Protein AF-A0A937QPN0-F1 (afdb_monomer_lite)

Structure (mmCIF, N/CA/C/O backbone):
data_AF-A0A937QPN0-F1
#
_entry.id   AF-A0A937QPN0-F1
#
loop_
_atom_site.group_PDB
_atom_site.id
_atom_site.type_symbol
_atom_site.label_atom_id
_atom_site.label_alt_id
_atom_site.label_comp_id
_atom_site.label_asym_id
_atom_site.label_entity_id
_atom_site.label_seq_id
_atom_site.pdbx_PDB_ins_code
_atom_site.Cartn_x
_atom_site.Cartn_y
_atom_site.Cartn_z
_atom_site.occupancy
_atom_site.B_iso_or_equiv
_atom_site.auth_seq_id
_atom_site.auth_comp_id
_atom_site.auth_asym_id
_atom_site.auth_atom_id
_atom_site.pdbx_PDB_model_num
ATOM 1 N N . MET A 1 1 ? -20.492 12.758 27.538 1.00 53.91 1 MET A N 1
ATOM 2 C CA . MET A 1 1 ? -19.177 13.341 27.204 1.00 53.91 1 MET A CA 1
ATOM 3 C C . MET A 1 1 ? -18.211 12.189 27.043 1.00 53.91 1 MET A C 1
ATOM 5 O O . MET A 1 1 ? -18.259 11.303 27.891 1.00 53.91 1 MET A O 1
ATOM 9 N N . ALA A 1 2 ? -17.450 12.158 25.949 1.00 66.06 2 ALA A N 1
ATOM 10 C CA . ALA A 1 2 ? -16.441 11.127 25.733 1.00 66.06 2 ALA A CA 1
ATOM 11 C C . ALA A 1 2 ? -15.339 11.249 26.794 1.00 66.06 2 ALA A C 1
ATOM 13 O O . ALA A 1 2 ? -15.087 12.341 27.311 1.00 66.06 2 ALA A O 1
ATOM 14 N N . SER A 1 3 ? -14.721 10.136 27.180 1.00 83.00 3 SER A N 1
ATOM 15 C CA . SER A 1 3 ? -13.587 10.197 28.105 1.00 83.00 3 SER A CA 1
ATOM 16 C C . SER A 1 3 ? -12.347 10.764 27.398 1.00 83.00 3 SER A C 1
ATOM 18 O O . SER A 1 3 ? -12.178 10.601 26.193 1.00 83.00 3 SER A O 1
ATOM 20 N N . LYS A 1 4 ? -11.408 11.362 28.142 1.00 86.44 4 LYS A N 1
ATOM 21 C CA . LYS A 1 4 ? -10.127 11.846 27.582 1.00 86.44 4 LYS A CA 1
ATOM 22 C C . LYS A 1 4 ? -9.341 10.748 26.838 1.00 86.44 4 LYS A C 1
ATOM 24 O O . LYS A 1 4 ? -8.552 11.045 25.948 1.00 86.44 4 LYS A O 1
ATOM 29 N N . ALA A 1 5 ? -9.533 9.482 27.220 1.00 84.19 5 ALA A N 1
ATOM 30 C CA . ALA A 1 5 ? -8.920 8.338 26.550 1.00 84.19 5 ALA A CA 1
ATOM 31 C C . ALA A 1 5 ? -9.594 8.016 25.205 1.00 84.19 5 ALA A C 1
ATOM 33 O O . ALA A 1 5 ? -8.902 7.626 24.269 1.00 84.19 5 ALA A O 1
ATOM 34 N N . GLU A 1 6 ? -10.913 8.206 25.110 1.00 84.69 6 GLU A N 1
ATOM 35 C CA . GLU A 1 6 ? -11.690 8.052 23.873 1.00 84.69 6 GLU A CA 1
ATOM 36 C C . GLU A 1 6 ? -11.290 9.124 22.849 1.00 84.69 6 GLU A C 1
ATOM 38 O O . GLU A 1 6 ? -10.925 8.794 21.727 1.00 84.69 6 GLU A O 1
ATOM 43 N N . GLU A 1 7 ? -11.220 10.392 23.266 1.00 86.19 7 GLU A N 1
ATOM 44 C CA . GLU A 1 7 ? -10.795 11.497 22.390 1.00 86.19 7 GLU A CA 1
ATOM 45 C C . GLU A 1 7 ? -9.362 11.315 21.867 1.00 86.19 7 GLU A C 1
ATOM 47 O O . GLU A 1 7 ? -9.065 11.604 20.707 1.00 86.19 7 GLU A O 1
ATOM 52 N N . LEU A 1 8 ? -8.456 10.823 22.722 1.00 88.94 8 LEU A N 1
ATOM 53 C CA . LEU A 1 8 ? -7.073 10.572 22.332 1.00 88.94 8 LEU A CA 1
ATOM 54 C C . LEU A 1 8 ? -6.977 9.453 21.293 1.00 88.94 8 LEU A C 1
ATOM 56 O O . LEU A 1 8 ? -6.233 9.601 20.326 1.00 88.94 8 LEU A O 1
ATOM 60 N N . ILE A 1 9 ? -7.691 8.338 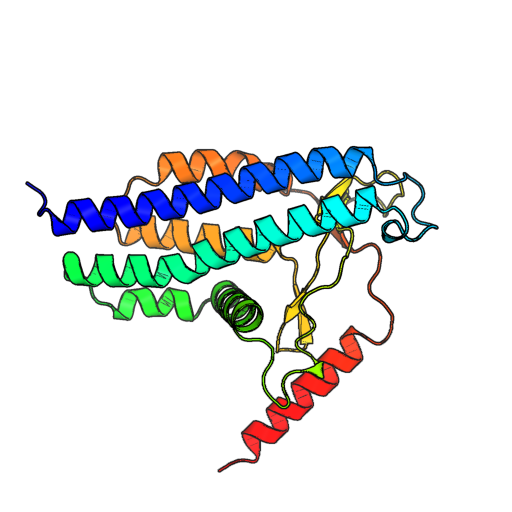21.486 1.00 88.94 9 ILE A N 1
ATOM 61 C CA . ILE A 1 9 ? -7.580 7.208 20.562 1.00 88.94 9 ILE A CA 1
ATOM 62 C C . ILE A 1 9 ? -8.250 7.490 19.216 1.00 88.94 9 ILE A C 1
ATOM 64 O O . ILE A 1 9 ? -7.716 7.068 18.190 1.00 88.94 9 ILE A O 1
ATOM 68 N N . ASP A 1 10 ? -9.346 8.253 19.213 1.00 83.88 10 ASP A N 1
ATOM 69 C CA . ASP A 1 10 ? -9.971 8.761 17.989 1.00 83.88 10 ASP A CA 1
ATOM 70 C C . ASP A 1 10 ? -8.977 9.622 17.211 1.00 83.88 10 ASP A C 1
ATOM 72 O O . ASP A 1 10 ? -8.701 9.363 16.041 1.00 83.88 10 ASP A O 1
ATOM 76 N N . LYS A 1 11 ? -8.329 10.574 17.890 1.00 87.75 11 LYS A N 1
ATOM 77 C CA . LYS A 1 11 ? -7.302 11.406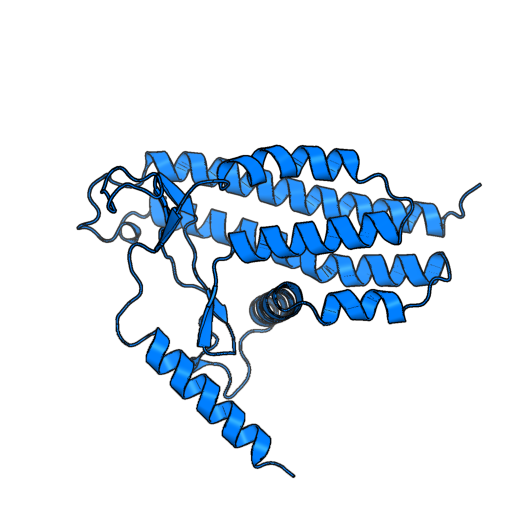 17.264 1.00 87.75 11 LYS A CA 1
ATOM 78 C C . LYS A 1 11 ? -6.132 10.584 16.719 1.00 87.75 11 LYS A C 1
ATOM 80 O O . LYS A 1 11 ? -5.698 10.819 15.598 1.00 87.75 11 LYS A O 1
ATOM 85 N N . GLU A 1 12 ? -5.623 9.607 17.472 1.00 90.50 12 GLU A N 1
ATOM 86 C CA . GLU A 1 12 ? -4.525 8.757 16.993 1.00 90.50 12 GLU A CA 1
ATOM 87 C C . GLU A 1 12 ? -4.907 7.960 15.728 1.00 90.50 12 GLU A C 1
ATOM 89 O O . GLU A 1 12 ? -4.034 7.673 14.902 1.00 90.50 12 GLU A O 1
ATOM 94 N N . LEU A 1 13 ? -6.180 7.567 15.595 1.00 87.69 13 LEU A N 1
ATOM 95 C CA . LEU A 1 13 ? -6.695 6.848 14.432 1.00 87.69 13 LEU A CA 1
ATOM 96 C C . LEU A 1 13 ? -6.840 7.784 13.224 1.00 87.69 13 LEU A C 1
ATOM 98 O O . LEU A 1 13 ? -6.342 7.446 12.149 1.00 87.69 13 LEU A O 1
ATOM 102 N N . ALA A 1 14 ? -7.415 8.974 13.425 1.00 86.19 14 ALA A N 1
ATOM 103 C CA . ALA A 1 14 ? -7.495 10.032 12.416 1.00 86.19 14 ALA A CA 1
ATOM 104 C C . ALA A 1 14 ? -6.107 10.430 11.893 1.00 86.19 14 ALA A C 1
ATOM 106 O O . ALA A 1 14 ? -5.847 10.326 10.697 1.00 86.19 14 ALA A O 1
ATOM 107 N N . ASP A 1 15 ? -5.178 10.764 12.797 1.00 89.75 15 ASP A N 1
ATOM 108 C CA . ASP A 1 15 ? -3.816 11.191 12.457 1.00 89.75 15 ASP A CA 1
ATOM 109 C C . ASP A 1 15 ? -3.090 10.134 11.606 1.00 89.75 15 ASP A C 1
ATOM 111 O O . ASP A 1 15 ? -2.242 10.454 10.772 1.00 89.75 15 ASP A O 1
ATOM 115 N N . ARG A 1 16 ? -3.383 8.845 11.823 1.00 90.88 16 ARG A N 1
ATOM 116 C CA . ARG A 1 16 ? -2.791 7.752 11.044 1.00 90.88 16 ARG A CA 1
ATOM 117 C C . ARG A 1 16 ? -3.393 7.646 9.643 1.00 90.88 16 ARG A C 1
ATOM 119 O O . ARG A 1 16 ? -2.641 7.443 8.693 1.00 90.88 16 ARG A O 1
ATOM 126 N N . LEU A 1 17 ? -4.708 7.804 9.503 1.00 88.62 17 LEU A N 1
ATOM 127 C CA . LEU A 1 17 ? -5.370 7.852 8.195 1.00 88.62 17 LEU A CA 1
ATOM 128 C C . LEU A 1 17 ? -4.910 9.071 7.381 1.00 88.62 17 LEU A C 1
ATOM 130 O O . LEU A 1 17 ? -4.618 8.936 6.193 1.00 88.62 17 LEU A O 1
ATOM 134 N N . ASP A 1 18 ? -4.732 10.219 8.034 1.00 88.12 18 ASP A N 1
ATOM 135 C CA . ASP A 1 18 ? -4.190 11.426 7.406 1.00 88.12 18 ASP A CA 1
ATOM 136 C C . ASP A 1 18 ? -2.745 11.219 6.928 1.00 88.12 18 ASP A C 1
ATOM 138 O O . ASP A 1 18 ? -2.382 11.656 5.835 1.00 88.12 18 ASP A O 1
ATOM 142 N N . ARG A 1 19 ? -1.914 10.486 7.687 1.00 91.69 19 ARG A N 1
ATOM 143 C CA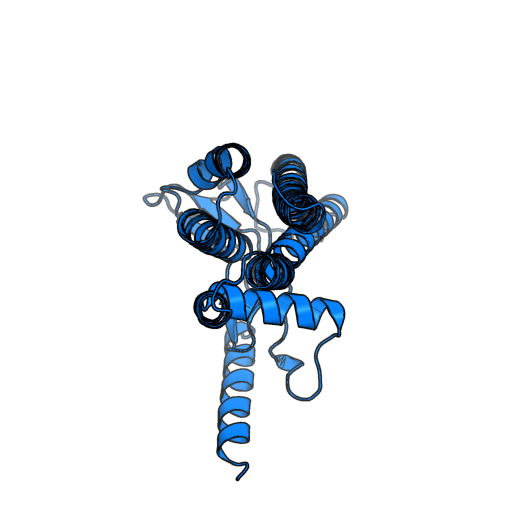 . ARG A 1 19 ? -0.566 10.097 7.232 1.00 91.69 19 ARG A CA 1
ATOM 144 C C . ARG A 1 19 ? -0.598 9.189 6.001 1.00 91.69 19 ARG A C 1
ATOM 146 O O . ARG A 1 19 ? 0.222 9.376 5.103 1.00 91.69 19 ARG A O 1
ATOM 153 N N . VAL A 1 20 ? -1.539 8.242 5.923 1.00 90.00 20 VAL A N 1
ATOM 154 C CA . VAL A 1 20 ? -1.729 7.422 4.710 1.00 90.00 20 VAL A CA 1
ATOM 155 C C . VAL A 1 20 ? -2.049 8.323 3.518 1.00 90.00 20 VAL A C 1
ATOM 157 O O . VAL A 1 20 ? -1.397 8.211 2.481 1.00 90.00 20 VAL A O 1
ATOM 160 N N . ALA A 1 21 ? -3.003 9.243 3.673 1.00 86.88 21 ALA A N 1
ATOM 161 C CA . ALA A 1 21 ? -3.383 10.173 2.615 1.00 86.88 21 ALA A CA 1
ATOM 162 C C . ALA A 1 21 ? -2.225 11.097 2.199 1.00 86.88 21 ALA A C 1
ATOM 164 O O . ALA A 1 21 ? -2.024 11.334 1.008 1.00 86.88 21 ALA A O 1
ATOM 165 N N . PHE A 1 22 ? -1.419 11.565 3.156 1.00 89.25 22 PHE A N 1
ATOM 166 C CA . PHE A 1 22 ? -0.224 12.363 2.890 1.00 89.25 22 PHE A CA 1
ATOM 167 C C . PHE A 1 22 ? 0.782 11.613 2.008 1.00 89.25 22 PHE A C 1
ATOM 169 O O . PHE A 1 22 ? 1.148 12.112 0.943 1.00 89.25 22 PHE A O 1
ATOM 176 N N . HIS A 1 23 ? 1.194 10.405 2.409 1.00 90.88 23 HIS A N 1
ATOM 177 C CA . HIS A 1 23 ? 2.136 9.598 1.624 1.00 90.88 23 HIS A CA 1
ATOM 178 C C . HIS A 1 23 ? 1.590 9.298 0.227 1.00 90.88 23 HIS A C 1
ATOM 180 O O . HIS A 1 23 ? 2.312 9.342 -0.771 1.00 90.88 23 HIS A O 1
ATOM 186 N N . PHE A 1 24 ? 0.285 9.055 0.144 1.00 86.50 24 PHE A N 1
ATOM 187 C CA . PHE A 1 24 ? -0.394 8.835 -1.117 1.00 86.50 24 PHE A CA 1
ATOM 188 C C . PHE A 1 24 ? -0.270 10.049 -2.055 1.00 86.50 24 PHE A C 1
ATOM 190 O O . PHE A 1 24 ? 0.113 9.908 -3.218 1.00 86.50 24 PHE A O 1
ATOM 197 N N . GLN A 1 25 ? -0.553 11.254 -1.552 1.00 86.50 25 GLN A N 1
ATOM 198 C CA . GLN A 1 25 ? -0.443 12.499 -2.317 1.00 86.50 25 GLN A CA 1
ATOM 199 C C . GLN A 1 25 ? 0.998 12.779 -2.763 1.00 86.50 25 GLN A C 1
ATOM 201 O O . GLN A 1 25 ? 1.216 13.180 -3.909 1.00 86.50 25 GLN A O 1
ATOM 206 N N . GLN A 1 26 ? 1.982 12.534 -1.890 1.00 89.94 26 GLN A N 1
ATOM 207 C CA . GLN A 1 26 ? 3.399 12.680 -2.234 1.00 89.94 26 GLN A CA 1
ATOM 208 C C . GLN A 1 26 ? 3.796 11.718 -3.355 1.00 89.94 26 GLN A C 1
ATOM 210 O O . GLN A 1 26 ? 4.331 12.157 -4.375 1.00 89.94 26 GLN A O 1
ATOM 215 N N . ARG A 1 27 ? 3.458 10.429 -3.219 1.00 87.69 27 ARG A N 1
ATOM 216 C CA . ARG A 1 27 ? 3.696 9.411 -4.251 1.00 87.69 27 ARG A CA 1
ATOM 217 C C . ARG A 1 27 ? 3.137 9.843 -5.604 1.00 87.69 27 AR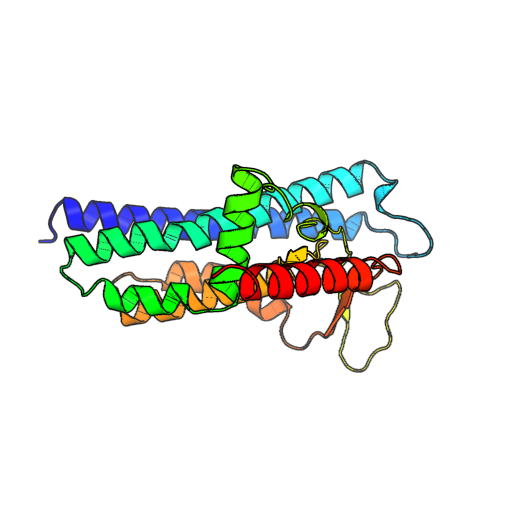G A C 1
ATOM 219 O O . ARG A 1 27 ? 3.848 9.783 -6.604 1.00 87.69 27 ARG A O 1
ATOM 226 N N . ASP A 1 28 ? 1.879 10.275 -5.646 1.00 83.75 28 ASP A N 1
ATOM 227 C CA . ASP A 1 28 ? 1.209 10.646 -6.896 1.00 83.75 28 ASP A CA 1
ATOM 228 C C . ASP A 1 28 ? 1.827 11.903 -7.539 1.00 83.75 28 ASP A C 1
ATOM 230 O O . ASP A 1 28 ? 1.930 11.976 -8.767 1.00 83.75 28 ASP A O 1
ATOM 234 N N . SER A 1 29 ? 2.299 12.856 -6.727 1.00 87.50 29 SER A N 1
ATOM 235 C CA . SER A 1 29 ? 3.064 14.019 -7.196 1.00 87.50 29 SER A CA 1
ATOM 236 C C . SER A 1 29 ? 4.392 13.601 -7.842 1.00 87.50 29 SER A C 1
ATOM 238 O O . SER A 1 29 ? 4.702 14.010 -8.964 1.00 87.50 29 SER A O 1
ATOM 240 N N . ILE A 1 30 ? 5.144 12.712 -7.183 1.00 89.62 30 ILE A N 1
ATOM 241 C CA . ILE A 1 30 ? 6.424 12.197 -7.693 1.00 89.62 30 ILE A CA 1
ATOM 242 C C . ILE A 1 30 ? 6.204 11.366 -8.965 1.00 89.62 30 ILE A C 1
ATOM 244 O O . ILE A 1 30 ? 6.971 11.492 -9.921 1.00 89.62 30 ILE A O 1
ATOM 248 N N . ARG A 1 31 ? 5.133 10.562 -9.028 1.00 84.81 31 ARG A N 1
ATOM 249 C CA . ARG A 1 31 ? 4.764 9.805 -10.235 1.00 84.81 31 ARG A CA 1
ATOM 250 C C . ARG A 1 31 ? 4.534 10.734 -11.424 1.00 84.81 31 ARG A C 1
ATOM 252 O O . ARG A 1 31 ? 5.065 10.478 -12.499 1.00 84.81 31 ARG A O 1
ATOM 259 N N . ALA A 1 32 ? 3.800 11.830 -11.234 1.00 82.88 32 ALA A N 1
ATOM 260 C CA . ALA A 1 32 ? 3.558 12.800 -12.300 1.00 82.88 32 ALA A CA 1
ATOM 261 C C . ALA A 1 32 ? 4.851 13.483 -12.793 1.00 82.88 32 ALA A C 1
ATOM 263 O O . ALA A 1 32 ? 4.926 13.909 -13.947 1.00 82.88 32 ALA A O 1
ATOM 264 N N . GLU A 1 33 ? 5.877 13.608 -11.945 1.00 86.44 33 GLU A N 1
ATOM 265 C CA . GLU A 1 33 ? 7.208 14.049 -12.375 1.00 86.44 33 GLU A CA 1
ATOM 266 C C . GLU A 1 33 ? 7.947 12.955 -13.155 1.00 86.44 33 GLU A C 1
ATOM 268 O O . GLU A 1 33 ? 8.543 13.227 -14.201 1.00 86.44 33 GLU A O 1
ATOM 273 N N . LEU A 1 34 ? 7.883 11.717 -12.672 1.00 83.56 34 LEU A N 1
ATOM 274 C CA . LEU A 1 34 ? 8.514 10.574 -13.311 1.00 83.56 34 LEU A CA 1
ATOM 275 C C . LEU A 1 34 ? 7.954 10.313 -14.716 1.00 83.56 34 LEU A C 1
ATOM 277 O O . LEU A 1 34 ? 8.733 10.089 -15.640 1.00 83.56 34 LEU A O 1
ATOM 281 N N . GLU A 1 35 ? 6.636 10.414 -14.902 1.00 79.25 35 GLU A N 1
ATOM 282 C CA . GLU A 1 35 ? 5.974 10.284 -16.209 1.00 79.25 35 GLU A CA 1
ATOM 283 C C . GLU A 1 35 ? 6.563 11.237 -17.265 1.00 79.25 35 GLU A C 1
ATOM 285 O O . GLU A 1 35 ? 6.613 10.896 -18.443 1.00 79.25 35 GLU A O 1
ATOM 290 N N . LYS A 1 36 ? 7.062 12.413 -16.858 1.00 81.12 36 LYS A N 1
ATOM 291 C CA . LYS A 1 36 ? 7.700 13.387 -17.765 1.00 81.12 36 LYS A CA 1
ATOM 292 C C . LYS A 1 36 ? 9.133 13.013 -18.143 1.00 81.12 36 LYS A C 1
ATOM 294 O O . LYS A 1 36 ? 9.668 13.568 -19.097 1.00 81.12 36 LYS A O 1
ATOM 299 N N . CYS A 1 37 ? 9.771 12.154 -17.353 1.00 77.56 37 CYS A N 1
ATOM 300 C CA . CYS A 1 37 ? 11.180 11.799 -17.497 1.00 77.56 37 CYS A CA 1
ATOM 301 C C . CYS A 1 37 ? 11.374 10.435 -18.166 1.00 77.56 37 CYS A C 1
ATOM 303 O O . CYS A 1 37 ? 12.449 10.181 -18.702 1.00 77.56 37 CYS A O 1
ATOM 305 N N . ILE A 1 38 ? 10.370 9.553 -18.129 1.00 70.56 38 ILE A N 1
ATOM 306 C CA . ILE A 1 38 ? 10.492 8.216 -18.713 1.00 70.56 38 ILE A CA 1
ATOM 307 C C . ILE A 1 38 ? 10.524 8.321 -20.245 1.00 70.56 38 ILE A C 1
ATOM 309 O O . ILE A 1 38 ? 9.601 8.882 -20.842 1.00 70.56 38 ILE A O 1
ATOM 313 N N . PRO A 1 39 ? 11.572 7.791 -20.900 1.00 63.34 39 PRO A N 1
ATOM 314 C CA . PRO A 1 39 ? 11.675 7.826 -22.348 1.00 63.34 39 PRO A CA 1
ATOM 315 C C . PRO A 1 39 ? 10.551 7.012 -22.992 1.00 63.34 39 PRO A C 1
ATOM 317 O O . PRO A 1 39 ? 10.217 5.916 -22.551 1.00 63.34 39 PRO A O 1
ATOM 320 N N . SER A 1 40 ? 10.013 7.532 -24.095 1.00 56.94 40 SER A N 1
ATOM 321 C CA . SER A 1 40 ? 8.998 6.858 -24.917 1.00 56.94 40 SER A CA 1
ATOM 322 C C . SER A 1 40 ? 9.550 5.674 -25.717 1.00 56.94 40 SER A C 1
ATOM 324 O O . SER A 1 40 ? 8.848 5.155 -26.572 1.00 56.94 40 SER A O 1
ATOM 326 N N . ASP A 1 41 ? 10.813 5.295 -25.512 1.00 55.97 41 ASP A N 1
ATOM 327 C CA . ASP A 1 41 ? 11.466 4.147 -26.136 1.00 55.97 41 ASP A CA 1
ATOM 328 C C . ASP A 1 41 ? 11.957 3.184 -25.032 1.00 55.97 41 ASP A C 1
ATOM 330 O O . ASP A 1 41 ? 12.897 3.514 -24.302 1.00 55.97 41 ASP A O 1
ATOM 334 N N . PRO A 1 42 ? 11.329 2.002 -24.880 1.00 52.50 42 PRO A N 1
ATOM 335 C CA . PRO A 1 42 ? 11.630 1.030 -23.829 1.00 52.50 42 PRO A CA 1
ATOM 336 C C . PRO A 1 42 ? 12.888 0.188 -24.107 1.00 52.50 42 PRO A C 1
ATOM 338 O O . PRO A 1 42 ? 13.189 -0.725 -23.338 1.00 52.50 42 PRO A O 1
ATOM 341 N N . SER A 1 43 ? 13.619 0.439 -25.202 1.00 55.12 43 SER A N 1
ATOM 342 C CA . SER A 1 43 ? 14.816 -0.336 -25.561 1.00 55.12 43 SER A CA 1
ATOM 343 C C . SER A 1 43 ? 16.019 -0.086 -24.636 1.00 55.12 43 SER A C 1
ATOM 345 O O . SER A 1 43 ? 16.907 -0.938 -24.528 1.00 55.12 43 SER A O 1
ATOM 347 N N . GLY A 1 44 ? 16.043 1.049 -23.929 1.00 59.84 44 GLY A N 1
ATOM 348 C CA . GLY A 1 44 ? 17.037 1.377 -22.906 1.00 59.84 44 GLY A CA 1
ATOM 349 C C . GLY A 1 44 ? 16.575 1.023 -21.491 1.00 59.84 44 GLY A C 1
ATOM 350 O O . GLY A 1 44 ? 15.394 1.096 -21.179 1.00 59.84 44 GLY A O 1
ATOM 351 N N . ASP A 1 45 ? 17.517 0.676 -20.608 1.00 69.75 45 ASP A N 1
ATOM 352 C CA . ASP A 1 45 ? 17.246 0.576 -19.168 1.00 69.75 45 ASP A CA 1
ATOM 353 C C . ASP A 1 45 ? 17.047 1.990 -18.578 1.00 69.75 45 ASP A C 1
ATOM 355 O O . ASP A 1 45 ? 18.036 2.732 -18.479 1.00 69.75 45 ASP A O 1
ATOM 359 N N . PRO A 1 46 ? 15.818 2.380 -18.171 1.00 68.62 46 PRO A N 1
ATOM 360 C CA . PRO A 1 46 ? 15.534 3.729 -17.678 1.00 68.62 46 PRO A CA 1
ATOM 361 C C . PRO A 1 46 ? 16.293 4.046 -16.386 1.00 68.62 46 PRO A C 1
ATOM 363 O O . PRO A 1 46 ? 16.541 5.206 -16.075 1.00 68.62 46 PRO A O 1
ATOM 366 N N . LEU A 1 47 ? 16.714 3.024 -15.633 1.00 73.94 47 LEU A N 1
ATOM 367 C CA . LEU A 1 47 ? 17.417 3.197 -14.362 1.00 73.94 47 LEU A CA 1
ATOM 368 C C . LEU A 1 47 ? 18.878 3.609 -14.525 1.00 73.94 47 LEU A C 1
ATOM 370 O O . LEU A 1 47 ? 19.538 3.920 -13.526 1.00 73.94 47 LEU A O 1
ATOM 374 N N . LYS A 1 48 ? 19.395 3.649 -15.758 1.00 76.69 48 LYS A N 1
ATOM 375 C CA . LYS A 1 48 ? 20.680 4.293 -16.055 1.00 76.69 48 LYS A CA 1
ATOM 376 C C . LYS A 1 48 ? 20.625 5.805 -15.847 1.00 76.69 48 LYS A C 1
ATOM 378 O O . LYS A 1 48 ? 21.652 6.388 -15.513 1.00 76.69 48 LYS A O 1
ATOM 383 N N . ASP A 1 49 ? 19.452 6.416 -15.995 1.00 81.19 49 ASP A N 1
ATOM 384 C CA . ASP A 1 49 ? 19.251 7.829 -15.697 1.00 81.19 49 ASP A CA 1
ATOM 385 C C . ASP A 1 49 ? 19.165 8.045 -14.174 1.00 81.19 49 ASP A C 1
ATOM 387 O O . ASP A 1 49 ? 18.360 7.425 -13.467 1.00 81.19 49 ASP A O 1
ATOM 391 N N . SER A 1 50 ? 20.025 8.920 -13.646 1.00 85.44 50 SER A N 1
ATOM 392 C CA . SER A 1 50 ? 20.104 9.194 -12.208 1.00 85.44 50 SER A CA 1
ATOM 393 C C . SER A 1 50 ? 18.843 9.860 -11.662 1.00 85.44 50 SER A C 1
ATOM 395 O O . SER A 1 50 ? 18.455 9.572 -10.531 1.00 85.44 50 SER A O 1
ATOM 397 N N . LYS A 1 51 ? 18.182 10.712 -12.457 1.00 86.50 51 LYS A N 1
ATOM 398 C CA . LYS A 1 51 ? 16.943 11.390 -12.070 1.00 86.50 51 LYS A CA 1
ATOM 399 C C . LYS A 1 51 ? 15.794 10.390 -11.984 1.00 86.50 51 LYS A C 1
ATOM 401 O O . LYS A 1 51 ? 15.061 10.391 -10.999 1.00 86.50 51 LYS A O 1
ATOM 406 N N . ILE A 1 52 ? 15.668 9.497 -12.968 1.00 83.50 52 ILE A N 1
ATOM 407 C CA . ILE A 1 52 ? 14.661 8.422 -12.938 1.00 83.50 52 ILE A CA 1
ATOM 408 C C . ILE A 1 52 ? 14.862 7.548 -11.695 1.00 83.50 52 ILE A C 1
ATOM 410 O O . ILE A 1 52 ? 13.910 7.289 -10.961 1.00 83.50 52 ILE A O 1
ATOM 414 N N . ARG A 1 53 ? 16.104 7.145 -11.404 1.00 83.56 53 ARG A N 1
ATOM 415 C CA . ARG A 1 53 ? 16.426 6.332 -10.222 1.00 83.56 53 ARG A CA 1
ATOM 416 C C . ARG A 1 53 ? 16.072 7.023 -8.902 1.00 83.56 53 ARG A C 1
ATOM 418 O O . ARG A 1 53 ? 15.565 6.375 -7.985 1.00 83.56 53 ARG A O 1
ATOM 425 N N . GLU A 1 54 ? 16.332 8.323 -8.797 1.00 88.38 54 GLU A N 1
ATOM 426 C CA . GLU A 1 54 ? 15.971 9.116 -7.621 1.00 88.38 54 GLU A CA 1
ATOM 427 C C . GLU A 1 54 ? 14.449 9.177 -7.430 1.00 88.38 54 GLU A C 1
ATOM 429 O O . GLU A 1 54 ? 13.957 8.915 -6.332 1.00 88.38 54 GLU A O 1
ATOM 434 N N . LEU A 1 55 ? 13.694 9.455 -8.497 1.00 87.81 55 LEU A N 1
ATOM 435 C CA . LEU A 1 55 ? 12.229 9.511 -8.454 1.00 87.81 55 LEU A CA 1
ATOM 436 C C . LEU A 1 55 ? 11.612 8.155 -8.094 1.00 87.81 55 LEU A C 1
ATOM 438 O O . LEU A 1 55 ? 10.720 8.096 -7.252 1.00 87.81 55 LEU A O 1
ATOM 442 N N . VAL A 1 56 ? 12.136 7.060 -8.653 1.00 84.75 56 VAL A N 1
ATOM 443 C CA . VAL A 1 56 ? 11.740 5.690 -8.284 1.00 84.75 56 VAL A CA 1
ATOM 444 C C . VAL A 1 56 ? 11.988 5.433 -6.796 1.00 84.75 56 VAL A C 1
ATOM 446 O O . VAL A 1 56 ? 11.122 4.907 -6.104 1.00 84.75 56 VAL A O 1
ATOM 449 N N . THR A 1 57 ? 13.146 5.846 -6.276 1.00 86.19 57 THR A N 1
ATOM 450 C CA . THR A 1 57 ? 13.477 5.689 -4.850 1.00 86.19 57 THR A CA 1
ATOM 451 C C . THR A 1 57 ? 12.505 6.468 -3.964 1.00 86.19 57 THR A C 1
ATOM 453 O O . THR A 1 57 ? 12.047 5.952 -2.947 1.00 86.19 57 THR A O 1
ATOM 456 N N . LYS A 1 58 ? 12.150 7.696 -4.358 1.00 89.94 58 LYS A N 1
ATOM 457 C CA . LYS A 1 58 ? 11.170 8.520 -3.642 1.00 89.94 58 LYS A CA 1
ATOM 458 C C . LYS A 1 58 ? 9.782 7.873 -3.643 1.00 89.94 58 LYS A C 1
ATOM 460 O O . LYS A 1 58 ? 9.198 7.751 -2.574 1.00 89.94 58 LYS A O 1
ATOM 465 N N . ILE A 1 59 ? 9.300 7.379 -4.788 1.00 87.31 59 ILE A N 1
ATOM 466 C CA . ILE A 1 59 ? 8.029 6.632 -4.867 1.00 87.31 59 ILE A CA 1
ATOM 467 C C . ILE A 1 59 ? 8.052 5.428 -3.923 1.00 87.31 59 ILE A C 1
ATOM 469 O O . ILE A 1 59 ? 7.133 5.260 -3.124 1.00 87.31 59 ILE A O 1
ATOM 473 N N . ASN A 1 60 ? 9.131 4.643 -3.947 1.00 84.56 60 ASN A N 1
ATOM 474 C CA . ASN A 1 60 ? 9.269 3.475 -3.081 1.00 84.56 60 ASN A CA 1
ATOM 475 C C . ASN A 1 60 ? 9.189 3.847 -1.594 1.00 84.56 60 ASN A C 1
ATOM 477 O O . ASN A 1 60 ? 8.537 3.142 -0.826 1.00 84.56 60 ASN A O 1
ATOM 481 N N . ASN A 1 61 ? 9.821 4.948 -1.183 1.00 87.19 61 ASN A N 1
ATOM 482 C CA . ASN A 1 61 ? 9.773 5.413 0.203 1.00 87.19 61 ASN A CA 1
ATOM 483 C C . ASN A 1 61 ? 8.351 5.795 0.632 1.00 87.19 61 ASN A C 1
ATOM 485 O O . ASN A 1 61 ? 7.930 5.416 1.725 1.00 87.19 61 ASN A O 1
ATOM 489 N N . GLU A 1 62 ? 7.601 6.484 -0.230 1.00 90.81 62 GLU A N 1
ATOM 490 C CA . GLU A 1 62 ? 6.206 6.836 0.055 1.00 90.81 62 GLU A CA 1
ATOM 491 C C . GLU A 1 62 ? 5.309 5.591 0.134 1.00 90.81 62 GLU A C 1
ATOM 493 O O . GLU A 1 62 ? 4.473 5.479 1.029 1.00 90.81 62 GLU A O 1
ATOM 498 N N . GLU A 1 63 ? 5.517 4.599 -0.736 1.00 87.56 63 GLU A N 1
ATOM 499 C CA . GLU A 1 63 ? 4.785 3.326 -0.678 1.00 87.56 63 GLU A CA 1
ATOM 500 C C . GLU A 1 63 ? 5.064 2.533 0.588 1.00 87.56 63 GLU A C 1
ATOM 502 O O . GLU A 1 63 ? 4.154 1.986 1.212 1.00 87.56 63 GLU A O 1
ATOM 507 N N . ILE A 1 64 ? 6.328 2.496 0.995 1.00 86.94 64 ILE A N 1
ATOM 508 C CA . ILE A 1 64 ? 6.741 1.884 2.251 1.00 86.94 64 ILE A CA 1
ATOM 509 C C . ILE A 1 64 ? 6.080 2.606 3.423 1.00 86.94 64 ILE A C 1
ATOM 511 O O . ILE A 1 64 ? 5.521 1.935 4.290 1.00 86.94 64 ILE A O 1
ATOM 515 N N . GLY A 1 65 ? 6.093 3.942 3.425 1.00 90.25 65 GLY A N 1
ATOM 516 C CA . GLY A 1 65 ? 5.407 4.771 4.416 1.00 90.25 65 GLY A CA 1
ATOM 517 C C . GLY A 1 65 ? 3.923 4.422 4.528 1.00 90.25 65 GLY A C 1
ATOM 518 O O . GLY A 1 65 ? 3.450 4.102 5.617 1.00 90.25 65 GLY A O 1
ATOM 519 N N . MET A 1 66 ? 3.206 4.350 3.401 1.00 91.06 66 MET A N 1
ATOM 520 C CA . MET A 1 66 ? 1.797 3.931 3.388 1.00 91.06 66 MET A CA 1
ATOM 521 C C . MET A 1 66 ? 1.595 2.539 3.986 1.00 91.06 66 MET A C 1
ATOM 523 O O . MET A 1 66 ? 0.709 2.354 4.819 1.00 91.06 66 MET A O 1
ATOM 527 N N . LEU A 1 67 ? 2.412 1.557 3.593 1.00 91.00 67 LEU A N 1
ATOM 528 C CA . LEU A 1 67 ? 2.308 0.198 4.125 1.00 91.00 67 LEU A CA 1
ATOM 529 C C . LEU A 1 67 ? 2.578 0.159 5.636 1.00 91.00 67 LEU A C 1
ATOM 531 O O . LEU A 1 67 ? 1.868 -0.548 6.349 1.00 91.00 67 LEU A O 1
ATOM 535 N N . TYR A 1 68 ? 3.543 0.935 6.141 1.00 92.69 68 TYR A N 1
ATOM 536 C CA . TYR A 1 68 ? 3.778 1.080 7.582 1.00 92.69 68 TYR A CA 1
ATOM 537 C C . TYR A 1 68 ? 2.542 1.612 8.301 1.00 92.69 68 TYR A C 1
ATOM 539 O O . TYR A 1 68 ? 2.106 1.017 9.289 1.00 92.69 68 TYR A O 1
ATOM 547 N N . GLU A 1 69 ? 1.967 2.710 7.812 1.00 94.12 69 GLU A N 1
ATOM 548 C CA . GLU A 1 69 ? 0.797 3.325 8.433 1.00 94.12 69 GLU A CA 1
ATOM 549 C C . GLU A 1 69 ? -0.422 2.388 8.381 1.00 94.12 69 GLU A C 1
ATOM 551 O O . GLU A 1 69 ? -1.092 2.200 9.395 1.00 94.12 69 GLU A O 1
ATOM 556 N N . LEU A 1 70 ? -0.661 1.706 7.256 1.00 93.31 70 LEU A N 1
ATOM 557 C CA . LEU A 1 70 ? -1.768 0.755 7.096 1.00 93.31 70 LEU A CA 1
ATOM 558 C C . LEU A 1 70 ? -1.601 -0.508 7.951 1.00 93.31 70 LEU A C 1
ATOM 560 O O . LEU A 1 70 ? -2.584 -1.028 8.475 1.00 93.31 70 LEU A O 1
ATOM 564 N N . VAL A 1 71 ? -0.383 -1.024 8.126 1.00 93.62 71 VAL A N 1
ATOM 565 C CA . VAL A 1 71 ? -0.139 -2.186 8.997 1.00 93.62 71 VAL A CA 1
ATOM 566 C C . VAL A 1 71 ? -0.293 -1.800 10.468 1.00 93.62 71 VAL A C 1
ATOM 568 O O . VAL A 1 71 ? -0.957 -2.510 11.224 1.00 93.62 71 VAL A O 1
ATOM 571 N N . HIS A 1 72 ? 0.261 -0.657 10.883 1.00 92.50 72 HIS A N 1
ATOM 572 C CA . HIS A 1 72 ? 0.185 -0.195 12.274 1.00 92.50 72 HIS A CA 1
ATOM 573 C C . HIS A 1 72 ? -1.179 0.372 12.672 1.00 92.50 72 HIS A C 1
ATOM 575 O O . HIS A 1 72 ? -1.455 0.515 13.865 1.00 92.50 72 HIS A O 1
ATOM 581 N N . LEU A 1 73 ? -2.075 0.615 11.713 1.00 91.88 73 LEU A N 1
ATOM 582 C CA . LEU A 1 73 ? -3.475 0.919 11.999 1.00 91.88 73 LEU A CA 1
ATOM 583 C C . LEU A 1 73 ? -4.150 -0.189 12.818 1.00 91.88 73 LEU A C 1
ATOM 585 O O . LEU A 1 73 ? -5.009 0.098 13.648 1.00 91.88 73 LEU A O 1
ATOM 589 N N . ARG A 1 74 ? -3.666 -1.431 12.704 1.00 93.00 74 ARG A N 1
ATOM 590 C CA . ARG A 1 74 ? -4.082 -2.559 13.543 1.00 93.00 74 ARG A CA 1
ATOM 591 C C . ARG A 1 74 ? -3.807 -2.342 15.026 1.00 93.00 74 ARG A C 1
ATOM 593 O O . ARG A 1 74 ? -4.655 -2.672 15.854 1.00 93.00 74 ARG A O 1
ATOM 600 N N . ASP A 1 75 ? -2.662 -1.763 15.378 1.00 92.19 75 ASP A N 1
ATOM 601 C CA . ASP A 1 75 ? -2.312 -1.486 16.775 1.00 92.19 75 ASP A CA 1
ATOM 602 C C . ASP A 1 75 ? -3.201 -0.376 17.353 1.00 92.19 75 ASP A C 1
ATOM 604 O O . ASP A 1 75 ? -3.676 -0.474 18.487 1.00 92.19 75 ASP A O 1
ATOM 608 N N . ASN A 1 76 ? -3.482 0.656 16.553 1.00 90.94 76 ASN A N 1
ATOM 609 C CA . ASN A 1 76 ? -4.411 1.732 16.899 1.00 90.94 76 ASN A CA 1
ATOM 610 C C . ASN A 1 76 ? -5.848 1.215 17.068 1.00 90.94 76 ASN A C 1
ATOM 612 O O . ASN A 1 76 ? -6.491 1.510 18.074 1.00 90.94 76 ASN A O 1
ATOM 616 N N . ALA A 1 77 ? -6.325 0.373 16.152 1.00 90.69 77 ALA A N 1
ATOM 617 C CA . ALA A 1 77 ? -7.639 -0.248 16.261 1.00 90.69 77 ALA A CA 1
ATOM 618 C C . ALA A 1 77 ? -7.733 -1.172 17.492 1.00 90.69 77 ALA A C 1
ATOM 620 O O . ALA A 1 77 ? -8.730 -1.156 18.207 1.00 90.69 77 ALA A O 1
ATOM 621 N N . ALA A 1 78 ? -6.672 -1.910 17.835 1.00 92.00 78 ALA A N 1
ATOM 622 C CA . ALA A 1 78 ? -6.639 -2.718 19.056 1.00 92.00 78 ALA A CA 1
ATOM 623 C C . ALA A 1 78 ? -6.737 -1.872 20.336 1.00 92.00 78 ALA A C 1
ATOM 625 O O . ALA A 1 78 ? -7.416 -2.266 21.287 1.00 92.00 78 ALA A O 1
ATOM 626 N N . LYS A 1 79 ? -6.081 -0.706 20.379 1.00 91.56 79 LYS A N 1
ATOM 627 C CA . LYS A 1 79 ? -6.250 0.251 21.482 1.00 91.56 79 LYS A CA 1
ATOM 628 C C . LYS A 1 79 ? -7.683 0.793 21.532 1.00 91.56 79 LYS A C 1
ATOM 630 O O . LYS A 1 79 ? -8.256 0.818 22.617 1.00 91.56 79 LYS A O 1
ATOM 635 N N . TYR A 1 80 ? -8.265 1.155 20.385 1.00 90.38 80 TYR A N 1
ATOM 636 C CA . TYR A 1 80 ? -9.658 1.611 20.286 1.00 90.38 80 TYR A CA 1
ATOM 637 C C . TYR A 1 80 ? -10.609 0.576 20.889 1.00 90.38 80 TYR A C 1
ATOM 639 O O . TYR A 1 80 ? -11.366 0.868 21.810 1.00 90.38 80 TYR A O 1
ATOM 647 N N . PHE A 1 81 ? -10.482 -0.680 20.465 1.00 90.56 81 PHE A N 1
ATOM 648 C CA . PHE A 1 81 ? -11.312 -1.775 20.952 1.00 90.56 81 PHE A CA 1
ATOM 649 C C . PHE A 1 81 ? -11.200 -1.978 22.466 1.00 90.56 81 PHE A C 1
ATOM 651 O O . PHE A 1 81 ? -12.200 -2.255 23.120 1.00 90.56 81 PHE A O 1
ATOM 658 N N . LYS A 1 82 ? -10.006 -1.794 23.043 1.00 90.56 82 LYS A N 1
ATOM 659 C CA . LYS A 1 82 ? -9.812 -1.858 24.499 1.00 90.56 82 LYS A CA 1
ATOM 660 C C . LYS A 1 82 ? -10.512 -0.717 25.233 1.00 90.56 82 LYS A C 1
ATOM 662 O O . LYS A 1 82 ? -11.128 -0.968 26.264 1.00 90.56 82 LYS A O 1
ATOM 667 N N . VAL A 1 83 ? -10.411 0.512 24.724 1.00 89.75 83 VAL A N 1
ATOM 668 C CA . VAL A 1 83 ? -11.019 1.702 25.345 1.00 89.75 83 VAL A CA 1
ATOM 669 C C . VAL A 1 83 ? -12.544 1.609 25.314 1.00 89.75 83 VAL A C 1
ATOM 671 O O . VAL A 1 83 ? -13.189 1.798 26.341 1.00 89.75 83 VAL A O 1
ATOM 674 N N . PHE A 1 84 ? -13.110 1.229 24.168 1.00 87.19 84 PHE A N 1
ATOM 675 C CA . PHE A 1 84 ? -14.558 1.134 23.960 1.00 87.19 84 PHE A CA 1
ATOM 676 C C . PHE A 1 84 ? -15.151 -0.247 24.310 1.00 87.19 84 PHE A C 1
ATOM 678 O O . PHE A 1 84 ? -16.318 -0.508 24.035 1.00 87.19 84 PHE A O 1
ATOM 685 N N . GLN A 1 85 ? -14.364 -1.128 24.944 1.00 85.44 85 GLN A N 1
ATOM 686 C CA . GLN A 1 85 ? -14.774 -2.463 25.412 1.00 85.44 85 GLN A CA 1
ATOM 687 C C . GLN A 1 85 ? -15.357 -3.382 24.318 1.00 85.44 85 GLN A C 1
ATOM 689 O O . GLN A 1 85 ? -16.195 -4.247 24.584 1.00 85.44 85 GLN A O 1
ATOM 694 N N . HIS A 1 86 ? -14.885 -3.233 23.082 1.00 86.94 86 HIS A N 1
ATOM 695 C CA . HIS A 1 86 ? -15.197 -4.146 21.985 1.00 86.94 86 HIS A CA 1
ATOM 696 C C . HIS A 1 86 ? -14.399 -5.453 22.096 1.00 86.94 86 HIS A C 1
ATOM 698 O O . HIS A 1 86 ? -13.342 -5.532 22.732 1.00 86.94 86 HIS A O 1
ATOM 704 N N . LYS A 1 87 ? -14.886 -6.510 21.439 1.00 88.25 87 LYS A N 1
ATOM 705 C CA . LYS A 1 87 ? -14.203 -7.808 21.421 1.00 88.25 87 LYS A CA 1
ATOM 706 C C . LYS A 1 87 ? -12.989 -7.750 20.499 1.00 88.25 87 LYS A C 1
ATOM 708 O O . LYS A 1 87 ? -13.139 -7.652 19.287 1.00 88.25 87 LYS A O 1
ATOM 713 N N . LEU A 1 88 ? -11.785 -7.906 21.053 1.00 87.19 88 LEU A N 1
ATOM 714 C CA . LEU A 1 88 ? -10.545 -7.939 20.261 1.00 87.19 88 LEU A CA 1
ATOM 715 C C . LEU A 1 88 ? -10.542 -9.020 19.169 1.00 87.19 88 LEU A C 1
ATOM 717 O O . LEU A 1 88 ? -9.914 -8.819 18.140 1.00 87.19 88 LEU A O 1
ATOM 721 N N . SER A 1 89 ? -11.282 -10.118 19.352 1.00 88.06 89 SER A N 1
ATOM 722 C CA . SER A 1 89 ? -11.413 -11.184 18.350 1.00 88.06 89 SER A CA 1
ATOM 723 C C . SER A 1 89 ? -12.024 -10.722 17.023 1.00 88.06 89 SER A C 1
ATOM 725 O O . SER A 1 89 ? -11.899 -11.405 16.013 1.00 88.06 89 SER A O 1
ATOM 727 N N . GLU A 1 90 ? -12.722 -9.585 17.004 1.00 87.12 90 GLU A N 1
ATOM 728 C CA . GLU A 1 90 ? -13.237 -9.001 15.762 1.00 87.12 90 GLU A CA 1
ATOM 729 C C . GLU A 1 90 ? -12.099 -8.441 14.893 1.00 87.12 90 GLU A C 1
ATOM 731 O O . GLU A 1 90 ? -12.200 -8.497 13.673 1.00 87.12 90 GLU A O 1
ATOM 736 N N . LEU A 1 91 ? -10.980 -7.995 15.485 1.00 88.31 91 LEU A N 1
ATOM 737 C CA . LEU A 1 91 ? -9.789 -7.553 14.744 1.00 88.31 91 LEU A CA 1
ATOM 738 C C . LEU A 1 91 ? -9.033 -8.708 14.086 1.00 88.31 91 LEU A C 1
ATOM 740 O O . LEU A 1 91 ? -8.356 -8.490 13.083 1.00 88.31 91 LEU A O 1
ATOM 744 N N . ASP A 1 92 ? -9.184 -9.938 14.585 1.00 88.00 92 ASP A N 1
ATOM 745 C CA . ASP A 1 92 ? -8.524 -11.122 14.019 1.00 88.00 92 ASP A CA 1
ATOM 746 C C . ASP A 1 92 ? -8.916 -11.359 12.550 1.00 88.00 92 ASP A C 1
ATOM 748 O O . ASP A 1 92 ? -8.222 -12.072 11.822 1.00 88.00 92 ASP A O 1
ATOM 752 N N . VAL A 1 93 ? -10.036 -10.785 12.088 1.00 88.25 93 VAL A N 1
ATOM 753 C CA . VAL A 1 93 ? -10.433 -10.836 10.675 1.00 88.25 93 VAL A CA 1
ATOM 754 C C . VAL A 1 93 ? -9.431 -10.104 9.780 1.00 88.25 93 VAL A C 1
ATOM 756 O O . VAL A 1 93 ? -9.125 -10.598 8.695 1.00 88.25 93 VAL A O 1
ATOM 759 N N . ILE A 1 94 ? -8.863 -8.986 10.250 1.00 90.94 94 ILE A N 1
ATOM 760 C CA . ILE A 1 94 ? -7.858 -8.199 9.524 1.00 90.94 94 ILE A CA 1
ATOM 761 C C . ILE A 1 94 ? -6.624 -9.056 9.257 1.00 90.94 94 ILE A C 1
ATOM 763 O O . ILE A 1 94 ? -6.183 -9.184 8.114 1.00 90.94 94 ILE A O 1
ATOM 767 N N . ASP A 1 95 ? -6.148 -9.733 10.302 1.00 89.38 95 ASP A N 1
ATOM 768 C CA . ASP A 1 95 ? -4.952 -10.573 10.272 1.00 89.38 95 ASP A CA 1
ATOM 769 C C . ASP A 1 95 ? -5.101 -11.779 9.307 1.00 89.38 95 ASP A C 1
ATOM 771 O O . ASP A 1 95 ? -4.106 -12.361 8.865 1.00 89.38 95 ASP A O 1
ATOM 775 N N . LYS A 1 96 ? -6.335 -12.146 8.919 1.00 89.69 96 LYS A N 1
ATOM 776 C CA . LYS A 1 96 ? -6.623 -13.248 7.979 1.00 89.69 96 LYS A CA 1
ATOM 777 C C . LYS A 1 96 ? -6.576 -12.832 6.509 1.00 89.69 96 LYS A C 1
ATOM 779 O O . LYS A 1 96 ? -6.335 -13.686 5.646 1.00 89.69 96 LYS A O 1
ATOM 784 N N . PHE A 1 97 ? -6.755 -11.551 6.186 1.00 91.81 97 PHE A N 1
ATOM 785 C CA . PHE A 1 97 ? -6.712 -11.101 4.795 1.00 91.81 97 PHE A CA 1
ATOM 786 C C . PHE A 1 97 ? -5.311 -11.303 4.198 1.00 91.81 97 PHE A C 1
ATOM 788 O O . PHE A 1 97 ? -4.295 -10.946 4.795 1.00 91.81 97 PHE A O 1
ATOM 795 N N . LYS A 1 98 ? -5.237 -11.904 2.999 1.00 89.06 98 LYS A N 1
ATOM 796 C CA . LYS A 1 98 ? -3.963 -12.103 2.277 1.00 89.06 98 LYS A CA 1
ATOM 797 C C . LYS A 1 98 ? -3.200 -10.775 2.085 1.00 89.06 98 LYS A C 1
ATOM 799 O O . LYS A 1 98 ? -2.019 -10.766 2.428 1.00 89.06 98 LYS A O 1
ATOM 804 N N . PRO A 1 99 ? -3.843 -9.662 1.668 1.00 90.00 99 PRO A N 1
ATOM 805 C CA . PRO A 1 99 ? -3.199 -8.348 1.607 1.00 90.00 99 PRO A CA 1
ATOM 806 C C . PRO A 1 99 ? -2.517 -7.943 2.921 1.00 90.00 99 PRO A C 1
ATOM 808 O O . PRO A 1 99 ? -1.320 -7.674 2.944 1.00 90.00 99 PRO A O 1
ATOM 811 N N . PHE A 1 100 ? -3.229 -8.001 4.049 1.00 92.25 100 PHE A N 1
ATOM 812 C CA . PHE A 1 100 ? -2.660 -7.621 5.344 1.00 92.25 100 PHE A CA 1
ATOM 813 C C . PHE A 1 100 ? -1.442 -8.465 5.729 1.00 92.25 100 PHE A C 1
ATOM 815 O O . PHE A 1 100 ? -0.418 -7.924 6.141 1.00 92.25 100 PHE A O 1
ATOM 822 N N . ARG A 1 101 ? -1.501 -9.783 5.519 1.00 89.44 101 ARG A N 1
ATOM 823 C CA . ARG A 1 101 ? -0.371 -10.681 5.801 1.00 89.44 101 ARG A CA 1
ATOM 824 C C . ARG A 1 101 ? 0.849 -10.373 4.935 1.00 89.44 101 ARG A C 1
ATOM 826 O O . ARG A 1 101 ? 1.967 -10.384 5.446 1.00 89.44 101 ARG A O 1
ATOM 833 N N . ILE A 1 102 ? 0.654 -10.092 3.646 1.00 87.69 102 ILE A N 1
ATOM 834 C CA . ILE A 1 102 ? 1.748 -9.704 2.743 1.00 87.69 102 ILE A CA 1
ATOM 835 C C . ILE A 1 102 ? 2.370 -8.385 3.215 1.00 87.69 102 ILE A C 1
ATOM 837 O O . ILE A 1 102 ? 3.584 -8.323 3.404 1.00 87.69 102 ILE A O 1
ATOM 841 N N . ALA A 1 103 ? 1.547 -7.369 3.475 1.00 89.50 103 ALA A N 1
ATOM 842 C CA . ALA A 1 103 ? 1.995 -6.050 3.912 1.00 89.50 103 ALA A CA 1
ATOM 843 C C . ALA A 1 103 ? 2.715 -6.080 5.263 1.00 89.50 103 ALA A C 1
ATOM 845 O O . ALA A 1 103 ? 3.799 -5.519 5.398 1.00 89.50 103 ALA A O 1
ATOM 846 N N . SER A 1 104 ? 2.154 -6.781 6.250 1.00 89.69 104 SER A N 1
ATOM 847 C CA . SER A 1 104 ? 2.746 -6.934 7.581 1.00 89.69 104 SER A CA 1
ATOM 848 C C . SER A 1 104 ? 4.116 -7.609 7.507 1.00 89.69 104 SER A C 1
ATOM 850 O O . SER A 1 104 ? 5.092 -7.122 8.080 1.00 89.69 104 SER A O 1
ATOM 852 N N . ASN A 1 105 ? 4.225 -8.679 6.715 1.00 85.00 105 ASN A N 1
ATOM 853 C CA . ASN A 1 105 ? 5.498 -9.343 6.464 1.00 85.00 105 ASN A CA 1
ATOM 854 C C . ASN A 1 105 ? 6.501 -8.415 5.775 1.00 85.00 105 ASN A C 1
ATOM 856 O O . ASN A 1 105 ? 7.668 -8.378 6.167 1.00 85.00 105 ASN A O 1
ATOM 860 N N . TYR A 1 106 ? 6.053 -7.667 4.770 1.00 84.06 106 TYR A N 1
ATOM 861 C CA . TYR A 1 106 ? 6.881 -6.717 4.042 1.00 84.06 106 TYR A CA 1
ATOM 862 C C . TYR A 1 106 ? 7.434 -5.624 4.974 1.00 84.06 106 TYR A C 1
ATOM 864 O O . TYR A 1 106 ? 8.649 -5.465 5.083 1.00 84.06 106 TYR A O 1
ATOM 872 N N . VAL A 1 107 ? 6.561 -4.958 5.733 1.00 87.38 107 VAL A N 1
ATOM 873 C CA . VAL A 1 107 ? 6.906 -3.925 6.723 1.00 87.38 107 VAL A CA 1
ATOM 874 C C . VAL A 1 107 ? 7.889 -4.454 7.769 1.00 87.38 107 VAL A C 1
ATOM 876 O O . VAL A 1 107 ? 8.932 -3.850 8.022 1.00 87.38 107 VAL A O 1
ATOM 879 N N . ASN A 1 108 ? 7.605 -5.625 8.342 1.00 85.19 108 ASN A N 1
ATOM 880 C CA . ASN A 1 108 ? 8.466 -6.255 9.340 1.00 85.19 108 ASN A CA 1
ATOM 881 C C . ASN A 1 108 ? 9.867 -6.554 8.781 1.00 85.19 108 ASN A C 1
ATOM 883 O O . ASN A 1 108 ? 10.876 -6.368 9.462 1.00 85.19 108 ASN A O 1
ATOM 887 N N . THR A 1 109 ? 9.937 -6.983 7.522 1.00 80.31 109 THR A N 1
ATOM 888 C CA . THR A 1 109 ? 11.206 -7.300 6.862 1.00 80.31 109 THR A CA 1
ATOM 889 C C . THR A 1 109 ? 11.982 -6.054 6.490 1.00 80.31 109 THR A C 1
ATOM 891 O O . THR A 1 109 ? 13.194 -6.022 6.672 1.00 80.31 109 THR A O 1
ATOM 894 N N . HIS A 1 110 ? 11.305 -5.009 6.024 1.00 80.81 110 HIS A N 1
ATOM 895 C CA . HIS A 1 110 ? 11.948 -3.731 5.762 1.00 80.81 110 HIS A CA 1
ATOM 896 C C . HIS A 1 110 ? 12.555 -3.143 7.049 1.00 80.81 110 HIS A C 1
ATOM 898 O O . HIS A 1 110 ? 13.664 -2.619 7.029 1.00 80.81 110 HIS A O 1
ATOM 904 N N . LYS A 1 111 ? 11.880 -3.310 8.195 1.00 82.56 111 LYS A N 1
ATOM 905 C CA . LYS A 1 111 ? 12.357 -2.842 9.506 1.00 82.56 111 LYS A CA 1
ATOM 906 C C . LYS A 1 111 ? 13.517 -3.657 10.081 1.00 82.56 111 LYS A C 1
ATOM 908 O O . LYS A 1 111 ? 14.418 -3.102 10.704 1.00 82.56 111 LYS A O 1
ATOM 913 N N . HIS A 1 112 ? 13.456 -4.981 9.957 1.00 82.75 112 HIS A N 1
ATOM 914 C CA . HIS A 1 112 ? 14.338 -5.897 10.694 1.00 82.75 112 HIS A CA 1
ATOM 915 C C . HIS A 1 112 ? 15.275 -6.722 9.806 1.00 82.75 112 HIS A C 1
ATOM 917 O O . HIS A 1 112 ? 16.060 -7.525 10.316 1.00 82.75 112 HIS A O 1
ATOM 923 N N . GLY A 1 113 ? 15.198 -6.534 8.492 1.00 76.94 113 GLY A N 1
ATOM 924 C CA . GLY A 1 113 ? 15.885 -7.345 7.502 1.00 76.94 113 GLY A CA 1
ATOM 925 C C . GLY A 1 113 ? 15.334 -8.769 7.394 1.00 76.94 113 GLY A C 1
ATOM 926 O O . GLY A 1 113 ? 14.522 -9.255 8.186 1.00 76.94 113 GLY A O 1
ATOM 927 N N . THR A 1 114 ? 15.823 -9.481 6.385 1.00 73.19 114 THR A N 1
ATOM 928 C CA . THR A 1 114 ? 15.494 -10.887 6.132 1.00 73.19 114 THR A CA 1
ATOM 929 C C . THR A 1 114 ? 16.322 -11.810 7.031 1.00 73.19 114 THR A C 1
ATOM 931 O O . THR A 1 114 ? 17.559 -11.767 7.005 1.00 73.19 114 THR A O 1
ATOM 934 N N . ARG A 1 115 ? 15.668 -12.690 7.798 1.00 67.31 115 ARG A N 1
ATOM 935 C CA . ARG A 1 115 ? 16.337 -13.658 8.690 1.00 67.31 115 ARG A CA 1
ATOM 936 C C . ARG A 1 115 ? 16.587 -15.008 8.001 1.00 67.31 115 ARG A C 1
ATOM 938 O O . ARG A 1 115 ? 15.695 -15.527 7.335 1.00 67.31 115 ARG A O 1
ATOM 945 N N . GLY A 1 116 ? 17.762 -15.607 8.237 1.00 67.12 116 GLY A N 1
ATOM 946 C CA . GLY A 1 116 ? 18.076 -17.012 7.915 1.00 67.12 116 GLY A CA 1
ATOM 947 C C . GLY A 1 116 ? 17.705 -17.463 6.492 1.00 67.12 116 GLY A C 1
ATOM 948 O O . GLY A 1 116 ? 17.861 -16.706 5.533 1.00 67.12 116 GLY A O 1
ATOM 949 N N . GLY A 1 117 ? 17.178 -18.689 6.368 1.00 60.12 117 GLY A N 1
ATOM 950 C CA . GLY A 1 117 ? 16.763 -19.332 5.105 1.00 60.12 117 GLY A CA 1
ATOM 951 C C . GLY A 1 117 ? 15.641 -18.632 4.320 1.00 60.12 117 GLY A C 1
ATOM 952 O O . GLY A 1 117 ? 15.212 -19.135 3.284 1.00 60.12 117 GLY A O 1
ATOM 953 N N . ASN A 1 118 ? 15.169 -17.468 4.776 1.00 60.25 118 ASN A N 1
ATOM 954 C CA . ASN A 1 118 ? 14.183 -16.657 4.063 1.00 60.25 118 ASN A CA 1
ATOM 955 C C . ASN A 1 118 ? 14.822 -15.649 3.089 1.00 60.25 118 ASN A C 1
ATOM 957 O O . ASN A 1 118 ? 14.118 -15.125 2.233 1.00 60.25 118 ASN A O 1
ATOM 961 N N . ARG A 1 119 ? 16.138 -15.392 3.184 1.00 65.94 119 ARG A N 1
ATOM 962 C CA . ARG A 1 119 ? 16.875 -14.440 2.323 1.00 65.94 119 ARG A CA 1
ATOM 963 C C . ARG A 1 119 ? 16.633 -14.597 0.807 1.00 65.94 119 ARG A C 1
ATOM 965 O O . ARG A 1 119 ? 16.431 -13.573 0.162 1.00 65.94 119 ARG A O 1
ATOM 972 N N . PRO A 1 120 ? 16.631 -15.809 0.215 1.00 60.19 120 PRO A N 1
ATOM 973 C CA . PRO A 1 120 ? 16.654 -15.947 -1.247 1.00 60.19 120 PRO A CA 1
ATOM 974 C C . PRO A 1 120 ? 15.372 -15.505 -1.968 1.00 60.19 120 PRO A C 1
ATOM 976 O O . PRO A 1 120 ? 15.448 -14.983 -3.075 1.00 60.19 120 PRO A O 1
ATOM 979 N N . SER A 1 121 ? 14.200 -15.677 -1.346 1.00 59.41 121 SER A N 1
ATOM 980 C CA . SER A 1 121 ? 12.897 -15.325 -1.942 1.00 59.41 121 SER A CA 1
ATOM 981 C C . SER A 1 121 ? 12.274 -14.071 -1.324 1.00 59.41 121 SER A C 1
ATOM 983 O O . SER A 1 121 ? 11.125 -13.755 -1.597 1.00 59.41 121 SER A O 1
ATOM 985 N N . ALA A 1 122 ? 12.983 -13.411 -0.414 1.00 60.66 122 ALA A N 1
ATOM 986 C CA . ALA A 1 122 ? 12.535 -12.184 0.226 1.00 60.66 122 ALA A CA 1
ATOM 987 C C . ALA A 1 122 ? 12.996 -10.952 -0.569 1.00 60.66 122 ALA A C 1
ATOM 989 O O . ALA A 1 122 ? 13.277 -9.895 -0.013 1.00 60.66 122 ALA A O 1
ATOM 990 N N . LYS A 1 123 ? 13.148 -11.105 -1.890 1.00 64.69 123 LYS A N 1
ATOM 991 C CA . LYS A 1 123 ? 13.479 -9.997 -2.781 1.00 64.69 123 LYS A CA 1
ATOM 992 C C . LYS A 1 123 ? 12.227 -9.149 -2.951 1.00 64.69 123 LYS A C 1
ATOM 994 O O . LYS A 1 123 ? 11.353 -9.447 -3.758 1.00 64.69 123 LYS A O 1
ATOM 999 N N . HIS A 1 124 ? 12.133 -8.117 -2.131 1.00 63.38 124 HIS A N 1
ATOM 1000 C CA . HIS A 1 124 ? 10.936 -7.296 -2.043 1.00 63.38 124 HIS A CA 1
ATOM 1001 C C . HIS A 1 124 ? 10.950 -6.081 -2.970 1.00 63.38 124 HIS A C 1
ATOM 1003 O O . HIS A 1 124 ? 9.953 -5.379 -3.056 1.00 63.38 124 HIS A O 1
ATOM 1009 N N . ASP A 1 125 ? 12.054 -5.848 -3.674 1.00 64.31 125 ASP A N 1
ATOM 1010 C CA . ASP A 1 125 ? 12.248 -4.670 -4.509 1.00 64.31 125 ASP A CA 1
ATOM 1011 C C . ASP A 1 125 ? 12.621 -5.110 -5.918 1.00 64.31 125 ASP A C 1
ATOM 1013 O O . ASP A 1 125 ? 13.790 -5.351 -6.223 1.00 64.31 125 ASP A O 1
ATOM 1017 N N . TYR A 1 126 ? 11.612 -5.237 -6.777 1.00 68.50 126 TYR A N 1
ATOM 1018 C CA . TYR A 1 126 ? 11.820 -5.213 -8.215 1.00 68.50 126 TYR A CA 1
ATOM 1019 C C . TYR A 1 126 ? 11.300 -3.894 -8.742 1.00 68.50 126 TYR A C 1
ATOM 1021 O O . TYR A 1 126 ? 10.099 -3.626 -8.721 1.00 68.50 126 TYR A O 1
ATOM 1029 N N . THR A 1 127 ? 12.211 -3.065 -9.237 1.00 67.50 127 THR A N 1
ATOM 1030 C CA . THR A 1 127 ? 11.793 -1.918 -10.025 1.00 67.50 127 THR A CA 1
ATOM 1031 C C . THR A 1 127 ? 11.207 -2.440 -11.326 1.00 67.50 127 THR A C 1
ATOM 1033 O O . THR A 1 127 ? 11.910 -3.017 -12.156 1.00 67.50 127 THR A O 1
ATOM 1036 N N . ALA A 1 128 ? 9.906 -2.258 -11.468 1.00 68.00 128 ALA A N 1
ATOM 1037 C CA . ALA A 1 128 ? 9.127 -2.679 -12.609 1.00 68.00 128 ALA A CA 1
ATOM 1038 C C . ALA A 1 128 ? 8.260 -1.493 -12.994 1.00 68.00 128 ALA A C 1
ATOM 1040 O O . ALA A 1 128 ? 7.365 -1.121 -12.245 1.00 68.00 128 ALA A O 1
ATOM 1041 N N . PHE A 1 129 ? 8.530 -0.885 -14.144 1.00 71.06 129 PHE A N 1
ATOM 1042 C CA . PHE A 1 129 ? 7.624 0.121 -14.680 1.00 71.06 129 PHE A CA 1
ATOM 1043 C C . PHE A 1 129 ? 6.316 -0.589 -15.035 1.00 71.06 129 PHE A C 1
ATOM 1045 O O . PHE A 1 129 ? 6.285 -1.450 -15.920 1.00 71.06 129 PHE A O 1
ATOM 1052 N N . ILE A 1 130 ? 5.270 -0.293 -14.267 1.00 69.62 130 ILE A N 1
ATOM 1053 C CA . ILE A 1 130 ? 3.920 -0.788 -14.488 1.00 69.62 130 ILE A CA 1
ATOM 1054 C C . ILE A 1 130 ? 3.233 0.232 -15.370 1.00 69.62 130 ILE A C 1
ATOM 1056 O O . ILE A 1 130 ? 3.079 1.395 -14.996 1.00 69.62 130 ILE A O 1
ATOM 1060 N N . HIS A 1 131 ? 2.809 -0.221 -16.537 1.00 72.44 131 HIS A N 1
ATOM 1061 C CA . HIS A 1 131 ? 2.112 0.610 -17.496 1.00 72.44 131 HIS A CA 1
ATOM 1062 C C . HIS A 1 131 ? 0.621 0.303 -17.469 1.00 72.44 131 HIS A C 1
ATOM 1064 O O . HIS A 1 131 ? 0.231 -0.859 -17.334 1.00 72.44 131 HIS A O 1
ATOM 1070 N N . ALA A 1 132 ? -0.205 1.336 -17.625 1.00 72.00 132 ALA A N 1
ATOM 1071 C CA . ALA A 1 132 ? -1.614 1.167 -17.936 1.00 72.00 132 ALA A CA 1
ATOM 1072 C C . ALA A 1 132 ? -1.873 1.340 -19.423 1.00 72.00 132 ALA A C 1
ATOM 1074 O O . ALA A 1 132 ? -1.420 2.302 -20.050 1.00 72.00 132 ALA A O 1
ATOM 1075 N N . ARG A 1 133 ? -2.709 0.443 -19.937 1.00 76.19 133 ARG A N 1
ATOM 1076 C CA . ARG A 1 133 ? -3.275 0.510 -21.281 1.00 76.19 133 ARG A CA 1
ATOM 1077 C C . ARG A 1 133 ? -4.784 0.317 -21.248 1.00 76.19 133 ARG A C 1
ATOM 1079 O O . ARG A 1 133 ? -5.334 -0.264 -20.303 1.00 76.19 133 ARG A O 1
ATOM 1086 N N . ASN A 1 134 ? -5.433 0.726 -22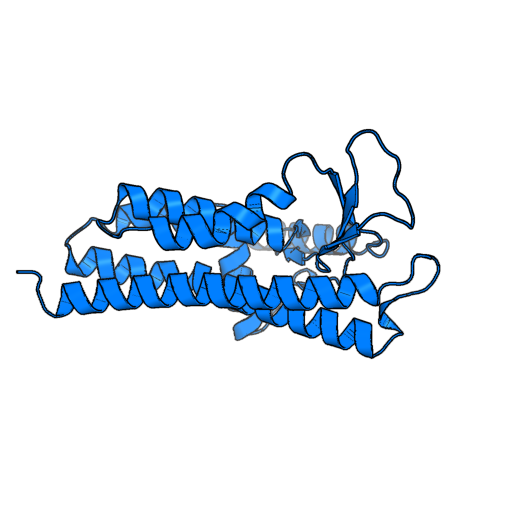.331 1.00 76.00 134 ASN A N 1
ATOM 1087 C CA . ASN A 1 134 ? -6.786 0.272 -22.618 1.00 76.00 134 ASN A CA 1
ATOM 1088 C C . ASN A 1 134 ? -6.771 -1.260 -22.812 1.00 76.00 134 ASN A C 1
ATOM 1090 O O . ASN A 1 134 ? -5.868 -1.769 -23.482 1.00 76.00 134 ASN A O 1
ATOM 1094 N N . PRO A 1 135 ? -7.734 -2.014 -22.249 1.00 72.56 135 PRO A N 1
ATOM 1095 C CA . PRO A 1 135 ? -7.722 -3.481 -22.292 1.00 72.56 135 PRO A CA 1
ATOM 1096 C C . PRO A 1 135 ? -7.685 -4.081 -23.704 1.00 72.56 135 PRO A C 1
ATOM 1098 O O . PRO A 1 135 ? -7.157 -5.175 -23.894 1.00 72.56 135 PRO A O 1
ATOM 1101 N N . GLU A 1 136 ? -8.224 -3.360 -24.687 1.00 78.81 136 GLU A N 1
ATOM 1102 C CA . GLU A 1 136 ? -8.325 -3.798 -26.084 1.00 78.81 136 GLU A CA 1
ATOM 1103 C C . GLU A 1 136 ? -7.058 -3.515 -26.914 1.00 78.81 136 GLU A C 1
ATOM 1105 O O . GLU A 1 136 ? -6.920 -4.010 -28.033 1.00 78.81 136 GLU A O 1
ATOM 1110 N N . GLU A 1 137 ? -6.104 -2.747 -26.383 1.00 78.00 137 GLU A N 1
ATOM 1111 C CA . GLU A 1 137 ? -4.905 -2.313 -27.109 1.00 78.00 137 GLU A CA 1
ATOM 1112 C C . GLU A 1 137 ? -3.696 -3.201 -26.797 1.00 78.00 137 GLU A C 1
ATOM 1114 O O . GLU A 1 137 ? -3.587 -3.755 -25.708 1.00 78.00 137 GLU A O 1
ATOM 1119 N N . LYS A 1 138 ? -2.749 -3.356 -27.733 1.00 76.12 138 LYS A N 1
ATOM 1120 C CA . LYS A 1 138 ? -1.470 -4.056 -27.479 1.00 76.12 138 LYS A CA 1
ATOM 1121 C C . LYS A 1 138 ? -0.494 -3.150 -26.708 1.00 76.12 138 LYS A C 1
ATOM 1123 O O . LYS A 1 138 ? -0.589 -1.939 -26.875 1.00 76.12 138 LYS A O 1
ATOM 1128 N N . PRO A 1 139 ? 0.457 -3.714 -25.931 1.00 70.31 139 PRO A N 1
ATOM 1129 C CA . PRO A 1 139 ? 1.458 -2.922 -25.219 1.00 70.31 139 PRO A CA 1
ATOM 1130 C C . PRO A 1 139 ? 2.211 -1.995 -26.171 1.00 70.31 139 PRO A C 1
ATOM 1132 O O . PRO A 1 139 ? 2.643 -2.423 -27.247 1.00 70.31 139 PRO A O 1
ATOM 1135 N N . SER A 1 140 ? 2.366 -0.739 -25.771 1.00 69.81 140 SER A N 1
ATOM 1136 C CA . SER A 1 140 ? 2.950 0.313 -26.591 1.00 69.81 140 SER A CA 1
ATOM 1137 C C . SER A 1 140 ? 3.952 1.138 -25.798 1.00 69.81 140 SER A C 1
ATOM 1139 O O . SER A 1 140 ? 3.828 1.361 -24.599 1.00 69.81 140 SER A O 1
ATOM 1141 N N . ALA A 1 141 ? 4.936 1.677 -26.509 1.00 65.75 141 ALA A N 1
ATOM 1142 C CA . ALA A 1 141 ? 5.938 2.580 -25.957 1.00 65.75 141 ALA A CA 1
ATOM 1143 C C . ALA A 1 141 ? 5.350 3.934 -25.482 1.00 65.75 141 ALA A C 1
ATOM 1145 O O . ALA A 1 141 ? 6.029 4.734 -24.844 1.00 65.75 141 ALA A O 1
ATOM 1146 N N . LYS A 1 142 ? 4.073 4.187 -25.801 1.00 67.88 142 LYS A N 1
ATOM 1147 C CA . LYS A 1 142 ? 3.297 5.358 -25.368 1.00 67.88 142 LYS A CA 1
ATOM 1148 C C . LYS A 1 142 ? 2.450 5.100 -24.115 1.00 67.88 142 LYS A C 1
ATOM 1150 O O . LYS A 1 142 ? 1.786 6.029 -23.655 1.00 67.88 142 LYS A O 1
ATOM 1155 N N . ASP A 1 143 ? 2.438 3.873 -23.595 1.00 72.25 143 ASP A N 1
ATOM 1156 C CA . ASP A 1 143 ? 1.610 3.514 -22.445 1.00 72.25 143 ASP A CA 1
ATOM 1157 C C . ASP A 1 143 ? 2.098 4.239 -21.190 1.00 72.25 143 ASP A C 1
ATOM 1159 O O . ASP A 1 143 ? 3.301 4.333 -20.919 1.00 72.25 143 ASP A O 1
ATOM 1163 N N . LYS A 1 144 ? 1.153 4.769 -20.411 1.00 71.31 144 LYS A N 1
ATOM 1164 C CA . LYS A 1 144 ? 1.473 5.598 -19.249 1.00 71.31 144 LYS A CA 1
ATOM 1165 C C . LYS A 1 144 ? 2.024 4.742 -18.127 1.00 71.31 144 LYS A C 1
ATOM 1167 O O . LYS A 1 144 ? 1.433 3.723 -17.784 1.00 71.31 144 LYS A O 1
ATOM 1172 N N . VAL A 1 145 ? 3.107 5.203 -17.516 1.00 71.75 145 VAL A N 1
ATOM 1173 C CA . VAL A 1 145 ? 3.658 4.581 -16.313 1.00 71.75 145 VAL A CA 1
ATOM 1174 C C . VAL A 1 145 ? 2.747 4.933 -15.146 1.00 71.75 145 VAL A C 1
ATOM 1176 O O . VAL A 1 145 ? 2.633 6.090 -14.759 1.00 71.75 145 VAL A O 1
ATOM 1179 N N . CYS A 1 146 ? 2.081 3.931 -14.594 1.00 68.31 146 CYS A N 1
ATOM 1180 C CA . CYS A 1 146 ? 1.184 4.082 -13.456 1.00 68.31 146 CYS A CA 1
ATOM 1181 C C . CYS A 1 146 ? 1.865 3.777 -12.130 1.00 68.31 146 CYS A C 1
ATOM 1183 O O . CYS A 1 146 ? 1.399 4.254 -11.089 1.00 68.31 146 CYS A O 1
ATOM 1185 N N . ASP A 1 147 ? 2.941 2.995 -12.177 1.00 69.50 147 ASP A N 1
ATOM 1186 C CA . ASP A 1 147 ? 3.712 2.609 -11.011 1.00 69.50 147 ASP A CA 1
ATOM 1187 C C . ASP A 1 147 ? 5.116 2.112 -11.400 1.00 69.50 147 ASP A C 1
ATOM 1189 O O . ASP A 1 147 ? 5.416 1.935 -12.582 1.00 69.50 147 ASP A O 1
ATOM 1193 N N . VAL A 1 148 ? 6.001 1.922 -10.424 1.00 69.06 148 VAL A N 1
ATOM 1194 C CA . VAL A 1 148 ? 7.423 1.599 -10.647 1.00 69.06 148 VAL A CA 1
ATOM 1195 C C . VAL A 1 148 ? 7.923 0.403 -9.865 1.00 69.06 148 VAL A C 1
ATOM 1197 O O . VAL A 1 148 ? 9.134 0.158 -9.805 1.00 69.06 148 VAL A O 1
ATOM 1200 N N . ARG A 1 149 ? 7.013 -0.371 -9.281 1.00 73.31 149 ARG A N 1
ATOM 1201 C CA . ARG A 1 149 ? 7.396 -1.426 -8.368 1.00 73.31 149 ARG A CA 1
ATOM 1202 C C . ARG A 1 149 ? 6.564 -2.682 -8.529 1.00 73.31 149 ARG A C 1
ATOM 1204 O O . ARG A 1 149 ? 5.343 -2.674 -8.563 1.00 73.31 149 ARG A O 1
ATOM 1211 N N . SER A 1 150 ? 7.256 -3.807 -8.534 1.00 72.50 150 SER A N 1
ATOM 1212 C CA . SER A 1 150 ? 6.673 -5.096 -8.205 1.00 72.50 150 SER A CA 1
ATOM 1213 C C . SER A 1 150 ? 7.482 -5.720 -7.080 1.00 72.50 150 SER A C 1
ATOM 1215 O O . SER A 1 150 ? 8.672 -5.453 -6.905 1.00 72.50 150 SER A O 1
ATOM 1217 N N . MET A 1 151 ? 6.834 -6.546 -6.279 1.00 75.25 151 MET A N 1
ATOM 1218 C CA . MET A 1 151 ? 7.458 -7.173 -5.124 1.00 75.25 151 MET A CA 1
ATOM 1219 C C . MET A 1 151 ? 7.298 -8.682 -5.218 1.00 75.25 151 MET A C 1
ATOM 1221 O O . MET A 1 151 ? 6.267 -9.157 -5.687 1.00 75.25 151 MET A O 1
ATOM 1225 N N . ILE A 1 152 ? 8.287 -9.445 -4.747 1.00 74.00 152 ILE A N 1
ATOM 1226 C CA . ILE A 1 152 ? 8.122 -10.886 -4.545 1.00 74.00 152 ILE A CA 1
ATOM 1227 C C . ILE A 1 152 ? 7.864 -11.137 -3.062 1.00 74.00 152 ILE A C 1
ATOM 1229 O O . ILE A 1 152 ? 8.616 -10.698 -2.181 1.00 74.00 152 ILE A O 1
ATOM 1233 N N . ASN A 1 153 ? 6.756 -11.816 -2.775 1.00 75.38 153 ASN A N 1
ATOM 1234 C CA . ASN A 1 153 ? 6.401 -12.194 -1.416 1.00 75.38 153 ASN A CA 1
ATOM 1235 C C . ASN A 1 153 ? 7.152 -13.466 -0.974 1.00 75.38 153 ASN A C 1
ATOM 1237 O O . ASN A 1 153 ? 7.824 -14.155 -1.740 1.00 75.38 153 ASN A O 1
ATOM 1241 N N . TYR A 1 154 ? 6.988 -13.830 0.295 1.00 73.56 154 TYR A N 1
ATOM 1242 C CA . TYR A 1 154 ? 7.570 -15.051 0.859 1.00 73.56 154 TYR A CA 1
ATOM 1243 C C . TYR A 1 154 ? 7.027 -16.361 0.265 1.00 73.56 154 TYR A C 1
ATOM 1245 O O . TYR A 1 154 ? 7.559 -17.429 0.567 1.00 73.56 154 TYR A O 1
ATOM 1253 N N . GLU A 1 155 ? 5.981 -16.310 -0.551 1.00 76.94 155 GLU A N 1
ATOM 1254 C CA . GLU A 1 155 ? 5.417 -17.457 -1.265 1.00 76.94 155 GLU A CA 1
ATOM 1255 C C . GLU A 1 155 ? 6.034 -17.617 -2.668 1.00 76.94 155 GLU A C 1
ATOM 1257 O O . GLU A 1 155 ? 5.747 -18.603 -3.346 1.00 76.94 155 GLU A O 1
ATOM 1262 N N . GLY A 1 156 ? 6.931 -16.702 -3.065 1.00 75.62 156 GLY A N 1
ATOM 1263 C CA . GLY A 1 156 ? 7.539 -16.663 -4.395 1.00 75.62 156 GLY A CA 1
ATOM 1264 C C . GLY A 1 156 ? 6.634 -16.024 -5.448 1.00 75.62 156 GLY A C 1
ATOM 1265 O O . GLY A 1 156 ? 6.891 -16.168 -6.637 1.00 75.62 156 GLY A O 1
ATOM 1266 N N . GLU A 1 157 ? 5.570 -15.341 -5.027 1.00 78.44 157 GLU A N 1
ATOM 1267 C CA . GLU A 1 157 ? 4.598 -14.720 -5.923 1.00 78.44 157 GLU A CA 1
ATOM 1268 C C . GLU A 1 157 ? 4.910 -13.237 -6.111 1.00 78.44 157 GLU A C 1
ATOM 1270 O O . GLU A 1 157 ? 5.241 -12.533 -5.149 1.00 78.44 157 GLU A O 1
ATOM 1275 N N . LEU A 1 158 ? 4.757 -12.762 -7.348 1.00 77.75 158 LEU A N 1
ATOM 1276 C CA . LEU A 1 158 ? 4.782 -11.341 -7.656 1.00 77.75 158 LEU A CA 1
ATOM 1277 C C . LEU A 1 158 ? 3.491 -10.684 -7.159 1.00 77.75 158 LEU A C 1
ATOM 1279 O O . LEU A 1 158 ? 2.405 -11.234 -7.338 1.00 77.75 158 LEU A O 1
ATOM 1283 N N . PHE A 1 159 ? 3.600 -9.489 -6.596 1.00 76.56 159 PHE A N 1
ATOM 1284 C CA . PHE A 1 159 ? 2.452 -8.641 -6.323 1.00 76.56 159 PHE A CA 1
ATOM 1285 C C . PHE A 1 159 ? 2.752 -7.176 -6.645 1.00 76.56 159 PHE A C 1
ATOM 1287 O O . PHE A 1 159 ? 3.893 -6.712 -6.539 1.00 76.56 159 PHE A O 1
ATOM 1294 N N . ASP A 1 160 ? 1.702 -6.473 -7.055 1.00 75.88 160 ASP A N 1
ATOM 1295 C CA . ASP A 1 160 ? 1.678 -5.034 -7.299 1.00 75.88 160 ASP A CA 1
ATOM 1296 C C . ASP A 1 160 ? 1.551 -4.311 -5.941 1.00 75.88 160 ASP A C 1
ATOM 1298 O O . ASP A 1 160 ? 0.692 -4.645 -5.114 1.00 75.88 160 ASP A O 1
ATOM 1302 N N . SER A 1 161 ? 2.460 -3.367 -5.673 1.00 77.81 161 SER A N 1
ATOM 1303 C CA . SER A 1 161 ? 2.500 -2.616 -4.414 1.00 77.81 161 SER A CA 1
ATOM 1304 C C . SER A 1 161 ? 1.270 -1.741 -4.239 1.00 77.81 161 SER A C 1
ATOM 1306 O O . SER A 1 161 ? 0.709 -1.678 -3.143 1.00 77.81 161 SER A O 1
ATOM 1308 N N . VAL A 1 162 ? 0.813 -1.115 -5.315 1.00 77.12 162 VAL A N 1
ATOM 1309 C CA . VAL A 1 162 ? -0.394 -0.309 -5.310 1.00 77.12 162 VAL A CA 1
ATOM 1310 C C . VAL A 1 162 ? -1.606 -1.192 -5.101 1.00 77.12 162 VAL A C 1
ATOM 1312 O O . VAL A 1 162 ? -2.358 -0.888 -4.188 1.00 77.12 162 VAL A O 1
ATOM 1315 N N . GLU A 1 163 ? -1.774 -2.305 -5.822 1.00 80.06 163 GLU A N 1
ATOM 1316 C CA . GLU A 1 163 ? -2.917 -3.219 -5.605 1.00 80.06 163 GLU A CA 1
ATOM 1317 C C . GLU A 1 163 ? -3.009 -3.682 -4.140 1.00 80.06 163 GLU A C 1
ATOM 1319 O O . GLU A 1 163 ? -4.096 -3.738 -3.548 1.00 80.06 163 GLU A O 1
ATOM 1324 N N . LEU A 1 164 ? -1.855 -3.962 -3.526 1.00 85.44 164 LEU A N 1
ATOM 1325 C CA . LEU A 1 164 ? -1.765 -4.267 -2.105 1.00 85.44 164 LEU A CA 1
ATOM 1326 C C . LEU A 1 164 ? -2.264 -3.098 -1.240 1.00 85.44 164 LEU A C 1
ATOM 1328 O O . LEU A 1 164 ? -3.085 -3.317 -0.347 1.00 85.44 164 LEU A O 1
ATOM 1332 N N . ILE A 1 165 ? -1.792 -1.877 -1.500 1.00 87.00 165 ILE A N 1
ATOM 1333 C CA . ILE A 1 165 ? -2.219 -0.656 -0.799 1.00 87.00 165 ILE A CA 1
ATOM 1334 C C . ILE A 1 165 ? -3.728 -0.426 -0.972 1.00 87.00 165 ILE A C 1
ATOM 1336 O O . ILE A 1 165 ? -4.418 -0.196 0.021 1.00 87.00 165 ILE A O 1
ATOM 1340 N N . GLU A 1 166 ? -4.270 -0.557 -2.187 1.00 84.44 166 GLU A N 1
ATOM 1341 C CA . GLU A 1 166 ? -5.706 -0.393 -2.452 1.00 84.44 166 GLU A CA 1
ATOM 1342 C C . GLU A 1 166 ? -6.533 -1.403 -1.658 1.00 84.44 166 GLU A C 1
ATOM 1344 O O . GLU A 1 166 ? -7.534 -1.057 -1.026 1.00 84.44 166 GLU A O 1
ATOM 1349 N N . SER A 1 167 ? -6.086 -2.659 -1.649 1.00 87.62 167 SER A N 1
ATOM 1350 C CA . SER A 1 167 ? -6.747 -3.736 -0.920 1.00 87.62 167 SER A CA 1
ATOM 1351 C C . SER A 1 167 ? -6.756 -3.477 0.586 1.00 87.62 167 SER A C 1
ATOM 1353 O O . SER A 1 167 ? -7.789 -3.651 1.230 1.00 87.62 167 SER A O 1
ATOM 1355 N N . LEU A 1 168 ? -5.630 -3.035 1.156 1.00 90.94 168 LEU A N 1
ATOM 1356 C CA . LEU A 1 168 ? -5.532 -2.678 2.574 1.00 90.94 168 LEU A CA 1
ATOM 1357 C C . LEU A 1 168 ? -6.454 -1.521 2.939 1.00 90.94 168 LEU A C 1
ATOM 1359 O O . LEU A 1 168 ? -7.135 -1.589 3.958 1.00 90.94 168 LEU A O 1
ATOM 1363 N N . ILE A 1 169 ? -6.484 -0.475 2.113 1.00 88.25 169 ILE A N 1
ATOM 1364 C CA . ILE A 1 169 ? -7.347 0.683 2.332 1.00 88.25 169 ILE A CA 1
ATOM 1365 C C . ILE A 1 169 ? -8.815 0.250 2.357 1.00 88.25 169 ILE A C 1
ATOM 1367 O O . ILE A 1 169 ? -9.523 0.609 3.290 1.00 88.25 169 ILE A O 1
ATOM 1371 N N . ARG A 1 170 ? -9.261 -0.580 1.404 1.00 86.50 170 ARG A N 1
ATOM 1372 C CA . ARG A 1 170 ? -10.643 -1.099 1.374 1.00 86.50 170 ARG A CA 1
ATOM 1373 C C . ARG A 1 170 ? -10.968 -1.973 2.582 1.00 86.50 170 ARG A C 1
ATOM 1375 O O . ARG A 1 170 ? -12.061 -1.874 3.136 1.00 86.50 170 ARG A O 1
ATOM 1382 N N . ILE A 1 171 ? -10.029 -2.826 2.996 1.00 90.06 171 ILE A N 1
ATOM 1383 C CA . ILE A 1 171 ? -10.171 -3.648 4.205 1.00 90.06 171 ILE A CA 1
ATOM 1384 C C . ILE A 1 171 ? -10.374 -2.743 5.426 1.00 90.06 171 ILE A C 1
ATOM 1386 O O . ILE A 1 171 ? -11.299 -2.975 6.205 1.00 90.06 171 ILE A O 1
ATOM 1390 N N . TRP A 1 172 ? -9.552 -1.702 5.574 1.00 90.12 172 TRP A N 1
ATOM 1391 C CA . TRP A 1 172 ? -9.641 -0.767 6.693 1.00 90.12 172 TRP A CA 1
ATOM 1392 C C . TRP A 1 172 ? -10.876 0.116 6.645 1.00 90.12 172 TRP A C 1
ATOM 1394 O O . TRP A 1 172 ? -11.524 0.277 7.671 1.00 90.12 172 TRP A O 1
ATOM 1404 N N . GLU A 1 173 ? -11.237 0.642 5.480 1.00 87.31 173 GLU A N 1
ATOM 1405 C CA . GLU A 1 173 ? -12.463 1.413 5.285 1.00 87.31 173 GLU A CA 1
ATOM 1406 C C . GLU A 1 173 ? -13.679 0.590 5.718 1.00 87.31 173 GLU A C 1
ATOM 1408 O O . GLU A 1 173 ? -14.476 1.040 6.540 1.00 87.31 173 GLU A O 1
ATOM 1413 N N . MET A 1 174 ? -13.792 -0.641 5.206 1.00 87.19 174 MET A N 1
ATOM 1414 C CA . MET A 1 174 ? -14.879 -1.547 5.555 1.00 87.19 174 MET A CA 1
ATOM 1415 C C . MET A 1 174 ? -14.880 -1.834 7.058 1.00 87.19 174 MET A C 1
ATOM 1417 O O . MET A 1 174 ? -15.908 -1.685 7.712 1.00 87.19 174 MET A O 1
ATOM 1421 N N . PHE A 1 175 ? -13.733 -2.209 7.622 1.00 89.75 175 PHE A N 1
ATOM 1422 C CA . PHE A 1 175 ? -13.634 -2.547 9.036 1.00 89.75 175 PHE A CA 1
ATOM 1423 C C . PHE A 1 175 ? -13.994 -1.366 9.943 1.00 89.75 175 PHE A C 1
ATOM 1425 O O . PHE A 1 175 ? -14.855 -1.481 10.811 1.00 89.75 175 PHE A O 1
ATOM 1432 N N . LEU A 1 176 ? -13.377 -0.206 9.725 1.00 88.31 176 LEU A N 1
ATOM 1433 C CA . LEU A 1 176 ? -13.591 0.973 10.555 1.00 88.31 176 LEU A CA 1
ATOM 1434 C C . LEU A 1 176 ? -15.028 1.492 10.437 1.00 88.31 176 LEU A C 1
ATOM 1436 O O . LEU A 1 176 ? -15.603 1.868 11.456 1.00 88.31 176 LEU A O 1
ATOM 1440 N N . ARG A 1 177 ? -15.642 1.428 9.247 1.00 87.06 177 ARG A N 1
ATOM 1441 C CA . ARG A 1 177 ? -17.053 1.795 9.044 1.00 87.06 177 ARG A CA 1
ATOM 1442 C C . ARG A 1 177 ? -18.008 0.949 9.888 1.00 87.06 177 ARG A C 1
ATOM 1444 O O . ARG A 1 177 ? -19.000 1.477 10.378 1.00 87.06 177 ARG A O 1
ATOM 1451 N N . TYR A 1 178 ? -17.745 -0.351 10.028 1.00 87.62 178 TYR A N 1
ATOM 1452 C CA . TYR A 1 178 ? -18.646 -1.260 10.749 1.00 87.62 178 TYR A CA 1
ATOM 1453 C C . TYR A 1 178 ? -18.340 -1.382 12.244 1.00 87.62 178 TYR A C 1
ATOM 1455 O O . TYR A 1 178 ? -19.230 -1.755 13.006 1.00 87.62 178 TYR A O 1
ATOM 1463 N N . HIS A 1 179 ? -17.115 -1.070 12.672 1.00 87.00 179 HIS A N 1
ATOM 1464 C CA . HIS A 1 179 ? -16.671 -1.301 14.050 1.00 87.00 179 HIS A CA 1
ATOM 1465 C C . HIS A 1 179 ? -16.318 -0.033 14.835 1.00 87.00 179 HIS A C 1
ATOM 1467 O O . HIS A 1 179 ? -16.018 -0.120 16.024 1.00 87.00 179 HIS A O 1
ATOM 1473 N N . THR A 1 180 ? -16.341 1.145 14.211 1.00 83.19 180 THR A N 1
ATOM 1474 C CA . THR A 1 180 ? -16.034 2.410 14.890 1.00 83.19 180 THR A CA 1
ATOM 1475 C C . THR A 1 180 ? -17.091 3.467 14.590 1.00 83.19 180 THR A C 1
ATOM 1477 O O . THR A 1 180 ? -17.853 3.358 13.633 1.00 83.19 180 THR A O 1
ATOM 1480 N N . LYS A 1 181 ? -17.133 4.516 15.415 1.00 82.06 181 LYS A N 1
ATOM 1481 C CA . LYS A 1 181 ? -17.941 5.722 15.157 1.00 82.06 181 LYS A CA 1
ATOM 1482 C C . LYS A 1 181 ? -17.190 6.767 14.330 1.00 82.06 181 LYS A C 1
ATOM 1484 O O . LYS A 1 181 ? -17.672 7.889 14.196 1.00 82.06 181 LYS A O 1
ATOM 1489 N N . HIS A 1 182 ? -15.996 6.431 13.846 1.00 75.12 182 HIS A N 1
ATOM 1490 C CA . HIS A 1 182 ? -15.131 7.392 13.191 1.00 75.12 182 HIS A CA 1
ATOM 1491 C C . HIS A 1 182 ? -15.708 7.765 11.826 1.00 75.12 182 HIS A C 1
ATOM 1493 O O . HIS A 1 182 ? -16.003 6.891 11.010 1.00 75.12 182 HIS A O 1
ATOM 1499 N N . ASP A 1 183 ? -15.856 9.065 11.571 1.00 76.44 183 ASP A N 1
ATOM 1500 C CA . ASP A 1 183 ? -16.182 9.535 10.231 1.00 76.44 183 ASP A CA 1
ATOM 1501 C C . ASP A 1 183 ? -14.964 9.332 9.326 1.00 76.44 183 ASP A C 1
ATOM 1503 O O . ASP A 1 183 ? -13.892 9.891 9.567 1.00 76.44 183 ASP A O 1
ATOM 1507 N N . LEU A 1 184 ? -15.133 8.488 8.311 1.00 77.50 184 LEU A N 1
ATOM 1508 C CA . LEU A 1 184 ? -14.110 8.181 7.315 1.00 77.50 184 LEU A CA 1
ATOM 1509 C C . LEU A 1 184 ? -14.330 8.956 6.019 1.00 77.50 184 LEU A C 1
ATOM 1511 O O . LEU A 1 184 ? -13.563 8.764 5.083 1.00 77.50 184 LEU A O 1
ATOM 1515 N N . SER A 1 185 ? -15.359 9.802 5.927 1.00 76.94 185 SER A N 1
ATOM 1516 C CA . SER A 1 185 ? -15.750 10.458 4.675 1.00 76.94 185 SER A CA 1
ATOM 1517 C C . SER A 1 185 ? -14.609 11.282 4.085 1.00 76.94 185 SER A C 1
ATOM 1519 O O . SER A 1 185 ? -14.348 11.176 2.893 1.00 76.94 185 SER A O 1
ATOM 1521 N N . HIS A 1 186 ? -13.865 12.009 4.924 1.00 76.38 186 HIS A N 1
ATOM 1522 C CA . HIS A 1 186 ? -12.684 12.767 4.501 1.00 76.38 186 HIS A CA 1
ATOM 1523 C C . HIS A 1 186 ? -11.579 11.860 3.935 1.00 76.38 186 HIS A C 1
ATOM 1525 O O . HIS A 1 186 ? -11.069 12.101 2.843 1.00 76.38 186 HIS A O 1
ATOM 1531 N N . PHE A 1 187 ? -11.248 10.773 4.639 1.00 78.94 187 PHE A N 1
ATOM 1532 C CA . PHE A 1 187 ? -10.267 9.794 4.170 1.00 78.94 187 PHE A CA 1
ATOM 1533 C C . PHE A 1 187 ? -10.716 9.145 2.852 1.00 78.94 187 PHE A C 1
ATOM 1535 O O . PHE A 1 187 ? -9.940 9.079 1.902 1.00 78.94 187 PHE A O 1
ATOM 1542 N N . VAL A 1 188 ? -11.986 8.731 2.768 1.00 77.25 188 VAL A N 1
ATOM 1543 C CA . VAL A 1 188 ? -12.604 8.142 1.572 1.00 77.25 188 VAL A CA 1
ATOM 1544 C C . VAL A 1 188 ? -12.589 9.121 0.404 1.00 77.25 188 VAL A C 1
ATOM 1546 O O . VAL A 1 188 ? -12.243 8.722 -0.702 1.00 77.25 188 VAL A O 1
ATOM 1549 N N . GLU A 1 189 ? -12.909 10.394 0.612 1.00 79.75 189 GLU A N 1
ATOM 1550 C CA . GLU A 1 189 ? -12.865 11.419 -0.433 1.00 79.75 189 GLU A CA 1
ATOM 1551 C C . GLU A 1 189 ? -11.445 11.589 -0.991 1.00 79.75 189 GLU A C 1
ATOM 1553 O O . GLU A 1 189 ? -11.244 11.572 -2.211 1.00 79.75 189 GLU A O 1
ATOM 1558 N N . GLN A 1 190 ? -10.449 11.669 -0.104 1.00 73.50 190 GLN A N 1
ATOM 1559 C CA . GLN A 1 190 ? -9.046 11.828 -0.485 1.00 73.50 190 GLN A CA 1
ATOM 1560 C C . GLN A 1 190 ? -8.523 10.655 -1.327 1.00 73.50 190 GLN A C 1
ATOM 1562 O O . GLN A 1 190 ? -7.787 10.875 -2.291 1.00 73.50 190 GLN A O 1
ATOM 1567 N N . ILE A 1 191 ? -8.921 9.421 -1.009 1.00 73.44 191 ILE A N 1
ATOM 1568 C CA . ILE A 1 191 ? -8.457 8.209 -1.711 1.00 73.44 191 ILE A CA 1
ATOM 1569 C C . ILE A 1 191 ? -9.328 7.835 -2.928 1.00 73.44 191 ILE A C 1
ATOM 1571 O O . ILE A 1 191 ? -8.823 7.251 -3.890 1.00 73.44 191 ILE A O 1
ATOM 1575 N N . SER A 1 192 ? -10.618 8.203 -2.947 1.00 68.75 192 SER A N 1
ATOM 1576 C CA . SER A 1 192 ? -11.580 7.819 -4.003 1.00 68.75 192 SER A CA 1
ATOM 1577 C C . SER A 1 192 ? -11.201 8.356 -5.376 1.00 68.75 192 SER A C 1
ATOM 1579 O O . SER A 1 192 ? -11.281 7.635 -6.373 1.00 68.75 192 SER A O 1
ATOM 1581 N N . ASN A 1 193 ? -10.721 9.601 -5.433 1.00 62.81 193 ASN A N 1
ATOM 1582 C CA . ASN A 1 193 ? -10.260 10.216 -6.678 1.00 62.81 193 ASN A CA 1
ATOM 1583 C C . ASN A 1 193 ? -9.113 9.444 -7.334 1.00 62.81 193 ASN A C 1
ATOM 1585 O O . ASN A 1 193 ? -8.878 9.598 -8.535 1.00 62.81 193 ASN A O 1
ATOM 1589 N N . VAL A 1 194 ? -8.393 8.626 -6.564 1.00 57.81 194 VAL A N 1
ATOM 1590 C CA . VAL A 1 194 ? -7.235 7.913 -7.081 1.00 57.81 194 VAL A CA 1
ATOM 1591 C C . VAL A 1 194 ? -7.563 6.468 -7.435 1.00 57.81 194 VAL A C 1
ATOM 1593 O O . VAL A 1 194 ? -7.138 6.021 -8.500 1.00 57.81 194 VAL A O 1
ATOM 1596 N N . PHE A 1 195 ? -8.413 5.780 -6.664 1.00 61.22 195 PHE A N 1
ATOM 1597 C CA . PHE A 1 195 ? -8.941 4.467 -7.065 1.00 61.22 195 PHE A CA 1
ATOM 1598 C C . PHE A 1 195 ? -9.658 4.508 -8.420 1.00 61.22 195 PHE A C 1
ATOM 1600 O O . PHE A 1 195 ? -9.547 3.575 -9.216 1.00 61.22 195 PHE A O 1
ATOM 1607 N N . ALA A 1 196 ? -10.334 5.619 -8.723 1.00 60.88 196 ALA A N 1
ATOM 1608 C CA . ALA A 1 196 ? -11.004 5.825 -10.002 1.00 60.88 196 ALA A CA 1
ATOM 1609 C C . ALA A 1 196 ? -10.045 5.799 -11.211 1.00 60.88 196 ALA A C 1
ATOM 1611 O O . ALA A 1 196 ? -10.462 5.446 -12.311 1.00 60.88 196 ALA A O 1
ATOM 1612 N N . ARG A 1 197 ? -8.757 6.133 -11.033 1.00 59.00 197 ARG A N 1
ATOM 1613 C CA . ARG A 1 197 ? -7.791 6.232 -12.145 1.00 59.00 197 ARG A CA 1
ATOM 1614 C C . ARG A 1 197 ? -7.320 4.879 -12.679 1.00 59.00 197 ARG A C 1
ATOM 1616 O O . ARG A 1 197 ? -6.913 4.827 -13.833 1.00 59.00 197 ARG A O 1
ATOM 1623 N N . ARG A 1 198 ? -7.378 3.808 -11.875 1.00 59.72 198 ARG A N 1
ATOM 1624 C CA . ARG A 1 198 ? -7.007 2.434 -12.284 1.00 59.72 198 ARG A CA 1
ATOM 1625 C C . ARG A 1 198 ? -8.189 1.637 -12.842 1.00 59.72 198 ARG A C 1
ATOM 1627 O O . ARG A 1 198 ? -7.997 0.592 -13.464 1.00 59.72 198 ARG A O 1
ATOM 1634 N N . GLN A 1 199 ? -9.418 2.105 -12.632 1.00 65.19 199 GLN A N 1
ATOM 1635 C CA . GLN A 1 199 ? -10.610 1.385 -13.061 1.00 65.19 199 GLN A CA 1
ATOM 1636 C C . GLN A 1 199 ? -10.696 1.329 -14.595 1.00 65.19 199 GLN A C 1
ATOM 1638 O O . GLN A 1 199 ? -10.630 2.349 -15.274 1.00 65.19 199 GLN A O 1
ATOM 1643 N N . GLY A 1 200 ? -10.848 0.121 -15.142 1.00 64.12 200 GLY A N 1
ATOM 1644 C CA . GLY A 1 200 ? -10.964 -0.099 -16.588 1.00 64.12 200 GLY A CA 1
ATOM 1645 C C . GLY A 1 200 ? -9.635 -0.149 -17.348 1.00 64.12 200 GLY A C 1
ATOM 1646 O O . GLY A 1 200 ? -9.657 -0.264 -18.569 1.00 64.12 200 GLY A O 1
ATOM 1647 N N . GLN A 1 201 ? -8.491 -0.102 -16.661 1.00 69.38 201 GLN A N 1
ATOM 1648 C CA . GLN A 1 201 ? -7.171 -0.232 -17.279 1.00 69.38 201 GLN A CA 1
ATOM 1649 C C . GLN A 1 201 ? -6.599 -1.638 -17.078 1.00 69.38 201 GLN A C 1
ATOM 1651 O O . GLN A 1 201 ? -6.802 -2.265 -16.041 1.00 69.38 201 GLN A O 1
ATOM 1656 N N . THR A 1 202 ? -5.859 -2.137 -18.071 1.00 70.25 202 THR A N 1
ATOM 1657 C CA . THR A 1 202 ? -5.029 -3.338 -17.900 1.00 70.25 202 THR A CA 1
ATOM 1658 C C . THR A 1 202 ? -3.614 -2.913 -17.546 1.00 70.25 202 THR A C 1
ATOM 1660 O O . THR A 1 202 ? -3.007 -2.136 -18.283 1.00 70.25 202 THR A O 1
ATOM 1663 N N . LEU A 1 203 ? -3.095 -3.441 -16.438 1.00 71.69 203 LEU A N 1
ATOM 1664 C CA . LEU A 1 203 ? -1.743 -3.171 -15.962 1.00 71.69 203 LEU A CA 1
ATOM 1665 C C . LEU A 1 203 ? -0.792 -4.285 -16.385 1.00 71.69 203 LEU A C 1
ATOM 1667 O O . LEU A 1 203 ? -1.149 -5.463 -16.345 1.00 71.69 203 LEU A O 1
ATOM 1671 N N . TYR A 1 204 ? 0.420 -3.918 -16.784 1.00 66.12 204 TYR A N 1
ATOM 1672 C CA . TYR A 1 204 ? 1.475 -4.883 -17.075 1.00 66.12 204 TYR A CA 1
ATOM 1673 C C . TYR A 1 204 ? 2.847 -4.330 -16.685 1.00 66.12 204 TYR A C 1
ATOM 1675 O O . TYR A 1 204 ? 3.094 -3.128 -16.763 1.00 66.12 204 TYR A O 1
ATOM 1683 N N . SER A 1 205 ? 3.743 -5.224 -16.266 1.00 68.31 205 SER A N 1
ATOM 1684 C CA . SER A 1 205 ? 5.140 -4.895 -15.976 1.00 68.31 205 SER A CA 1
ATOM 1685 C C . SER A 1 205 ? 5.975 -4.975 -17.252 1.00 68.31 205 SER A C 1
ATOM 1687 O O . SER A 1 205 ? 5.890 -5.959 -17.989 1.00 68.31 205 SER A O 1
ATOM 1689 N N . ALA A 1 206 ? 6.797 -3.956 -17.510 1.00 59.44 206 ALA A N 1
ATOM 1690 C CA . ALA A 1 206 ? 7.630 -3.895 -18.707 1.00 59.44 206 ALA A CA 1
ATOM 1691 C C . ALA A 1 206 ? 8.797 -4.904 -18.709 1.00 59.44 206 ALA A C 1
ATOM 1693 O O . ALA A 1 206 ? 9.250 -5.295 -19.786 1.00 59.44 206 ALA A O 1
ATOM 1694 N N . ARG A 1 207 ? 9.307 -5.342 -17.542 1.00 66.44 207 ARG A N 1
ATOM 1695 C CA . ARG A 1 207 ? 10.395 -6.338 -17.479 1.00 66.44 207 ARG A CA 1
ATOM 1696 C C . ARG A 1 207 ? 10.577 -6.950 -16.087 1.00 66.44 207 ARG A C 1
ATOM 1698 O O . ARG A 1 207 ? 10.871 -6.242 -15.130 1.00 66.44 207 ARG A O 1
ATOM 1705 N N . ILE A 1 208 ? 10.525 -8.278 -16.005 1.00 66.94 208 ILE A N 1
ATOM 1706 C CA . ILE A 1 208 ? 11.045 -9.070 -14.878 1.00 66.94 208 ILE A CA 1
ATOM 1707 C C . ILE A 1 208 ? 12.158 -9.956 -15.457 1.00 66.94 208 ILE A C 1
ATOM 1709 O O . ILE A 1 208 ? 11.923 -10.573 -16.497 1.00 66.94 208 ILE A O 1
ATOM 1713 N N . PRO A 1 209 ? 13.374 -10.001 -14.876 1.00 68.31 209 PRO A N 1
ATOM 1714 C CA . PRO A 1 209 ? 14.437 -10.855 -15.403 1.00 68.31 209 PRO A CA 1
ATOM 1715 C C . PRO A 1 209 ? 14.031 -12.336 -15.422 1.00 68.31 209 PRO A C 1
ATOM 1717 O O . PRO A 1 209 ? 13.368 -12.813 -14.502 1.00 68.31 209 PRO A O 1
ATOM 1720 N N . GLU A 1 210 ? 14.446 -13.061 -16.460 1.00 72.12 210 GLU A N 1
ATOM 1721 C CA . GLU A 1 210 ? 14.191 -14.499 -16.601 1.00 72.12 210 GLU A CA 1
ATOM 1722 C C . GLU A 1 210 ? 14.790 -15.289 -15.420 1.00 72.12 210 GLU A C 1
ATOM 1724 O O . GLU A 1 210 ? 15.825 -14.908 -14.869 1.00 72.12 210 GLU A O 1
ATOM 1729 N N . GLY A 1 211 ? 14.108 -16.353 -14.984 1.00 76.19 211 GLY A N 1
ATOM 1730 C CA . GLY A 1 211 ? 14.526 -17.210 -13.865 1.00 76.19 211 GLY A CA 1
ATOM 1731 C C . GLY A 1 211 ? 14.273 -16.642 -12.462 1.00 76.19 211 GLY A C 1
ATOM 1732 O O . GLY A 1 211 ? 14.216 -17.398 -11.500 1.00 76.19 211 GLY A O 1
ATOM 1733 N N . VAL A 1 212 ? 14.026 -15.335 -12.312 1.00 76.94 212 VAL A N 1
ATOM 1734 C CA . VAL A 1 212 ? 13.790 -14.709 -10.996 1.00 76.94 212 VAL A CA 1
ATOM 1735 C C . VAL A 1 212 ? 12.584 -15.298 -10.262 1.00 76.94 212 VAL A C 1
ATOM 1737 O O . VAL A 1 212 ? 12.660 -15.559 -9.060 1.00 76.94 212 VAL A O 1
ATOM 1740 N N . LEU A 1 213 ? 11.461 -15.456 -10.966 1.00 77.69 213 LEU A N 1
ATOM 1741 C CA . LEU A 1 213 ? 10.225 -15.966 -10.370 1.00 77.69 213 LEU A CA 1
ATOM 1742 C C . LEU A 1 213 ? 10.327 -17.466 -10.095 1.00 77.69 213 LEU A C 1
ATOM 1744 O O . LEU A 1 213 ? 9.908 -17.914 -9.029 1.00 77.69 213 LEU A O 1
ATOM 1748 N N . ASP A 1 214 ? 10.952 -18.215 -11.002 1.00 82.50 214 ASP A N 1
ATOM 1749 C CA . ASP A 1 214 ? 11.170 -19.653 -10.848 1.00 82.50 214 ASP A CA 1
ATOM 1750 C C . ASP A 1 214 ? 12.080 -19.943 -9.650 1.00 82.50 214 ASP A C 1
ATOM 1752 O O . ASP A 1 214 ? 11.728 -20.739 -8.779 1.00 82.50 214 ASP A O 1
ATOM 1756 N N . ASP A 1 215 ? 13.189 -19.211 -9.519 1.00 80.69 215 ASP A N 1
ATOM 1757 C CA . ASP A 1 215 ? 14.085 -19.304 -8.367 1.00 80.69 215 ASP A CA 1
ATOM 1758 C C . ASP A 1 215 ? 13.357 -18.952 -7.067 1.00 80.69 215 ASP A C 1
ATOM 1760 O O . ASP A 1 215 ? 13.492 -19.644 -6.051 1.00 80.69 215 ASP A O 1
ATOM 1764 N N . ALA A 1 216 ? 12.574 -17.869 -7.063 1.00 79.94 216 ALA A N 1
ATOM 1765 C CA . ALA A 1 216 ? 11.817 -17.468 -5.884 1.00 79.94 216 ALA A CA 1
ATOM 1766 C C . ALA A 1 216 ? 10.806 -18.545 -5.470 1.00 79.94 216 ALA A C 1
ATOM 1768 O O . ALA A 1 216 ? 10.656 -18.816 -4.273 1.00 79.94 216 ALA A O 1
ATOM 1769 N N . LYS A 1 217 ? 10.167 -19.187 -6.453 1.00 83.19 217 LYS A N 1
ATOM 1770 C CA . LYS A 1 217 ? 9.186 -20.248 -6.256 1.00 83.19 217 LYS A CA 1
ATOM 1771 C C . LYS A 1 217 ? 9.818 -21.534 -5.730 1.00 83.19 217 LYS A C 1
ATOM 1773 O O . LYS A 1 217 ? 9.368 -22.042 -4.703 1.00 83.19 217 LYS A O 1
ATOM 1778 N N . VAL A 1 218 ? 10.907 -22.001 -6.341 1.00 84.19 218 VAL A N 1
ATOM 1779 C CA . VAL A 1 218 ? 11.679 -23.167 -5.874 1.00 84.19 218 VAL A CA 1
ATOM 1780 C C . VAL A 1 218 ? 12.137 -22.965 -4.428 1.00 84.19 218 VAL A C 1
ATOM 1782 O O . VAL A 1 218 ? 11.945 -23.835 -3.577 1.00 84.19 218 VAL A O 1
ATOM 1785 N N . ASN A 1 219 ? 12.671 -21.781 -4.113 1.00 81.38 219 ASN A N 1
ATOM 1786 C CA . ASN A 1 219 ? 13.088 -21.442 -2.753 1.00 81.38 219 ASN A CA 1
ATOM 1787 C C . ASN A 1 219 ? 11.910 -21.402 -1.765 1.00 81.38 219 ASN A C 1
ATOM 1789 O O . ASN A 1 219 ? 12.060 -21.786 -0.602 1.00 81.38 219 ASN A O 1
ATOM 1793 N N . ALA A 1 220 ? 10.739 -20.931 -2.200 1.00 82.12 220 ALA A N 1
ATOM 1794 C CA . ALA A 1 220 ? 9.538 -20.925 -1.375 1.00 82.12 220 ALA A CA 1
ATOM 1795 C C . ALA A 1 220 ? 9.010 -22.329 -1.084 1.00 82.12 220 ALA A C 1
ATOM 1797 O O . ALA A 1 220 ? 8.670 -22.627 0.065 1.00 82.12 220 ALA A O 1
ATOM 1798 N N . ASP A 1 221 ? 8.994 -23.202 -2.085 1.00 83.12 221 ASP A N 1
ATOM 1799 C CA . ASP A 1 221 ? 8.511 -24.569 -1.933 1.00 83.12 221 ASP A CA 1
ATOM 1800 C C . ASP A 1 221 ? 9.483 -25.420 -1.096 1.00 83.12 221 ASP A C 1
ATOM 1802 O O . ASP A 1 221 ? 9.043 -26.126 -0.185 1.00 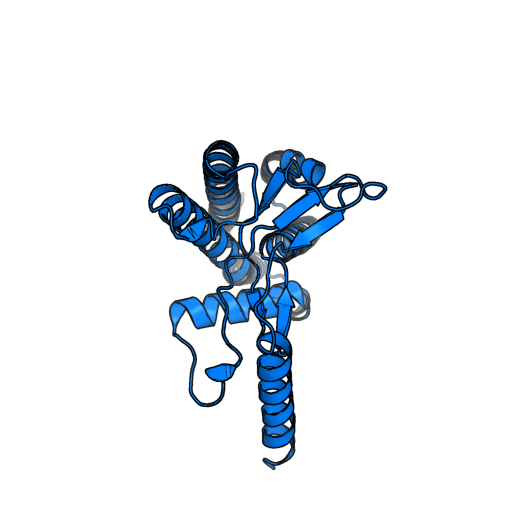83.12 221 ASP A O 1
ATOM 1806 N N . ALA A 1 222 ? 10.802 -25.246 -1.253 1.00 79.50 222 ALA A N 1
ATOM 1807 C CA . ALA A 1 222 ? 11.808 -25.885 -0.393 1.00 79.50 222 ALA A CA 1
ATOM 1808 C C . ALA A 1 222 ? 11.585 -25.593 1.107 1.00 79.50 222 ALA A C 1
ATOM 1810 O O . ALA A 1 222 ? 11.728 -26.477 1.955 1.00 79.50 222 ALA A O 1
ATOM 1811 N N . ARG A 1 223 ? 11.157 -24.373 1.462 1.00 74.50 223 ARG A N 1
ATOM 1812 C CA . ARG A 1 223 ? 10.819 -24.025 2.854 1.00 74.50 223 ARG A CA 1
ATOM 1813 C C . ARG A 1 223 ? 9.551 -24.694 3.359 1.00 74.50 223 ARG A C 1
ATOM 1815 O O . ARG A 1 223 ? 9.482 -25.024 4.544 1.00 74.50 223 ARG A O 1
ATOM 1822 N N . LYS A 1 224 ? 8.538 -24.863 2.504 1.00 74.50 224 LYS A N 1
ATOM 1823 C CA . LYS A 1 224 ? 7.315 -25.584 2.885 1.00 74.50 224 LYS A CA 1
ATOM 1824 C C . LYS A 1 224 ? 7.660 -27.020 3.260 1.00 74.50 224 LYS A C 1
ATOM 1826 O O . LYS A 1 224 ? 7.212 -27.485 4.300 1.00 74.50 224 LYS A O 1
ATOM 1831 N N . HIS A 1 225 ? 8.533 -27.663 2.486 1.00 66.56 225 HIS A N 1
ATOM 1832 C CA . HIS A 1 225 ? 9.026 -29.002 2.800 1.00 66.56 225 HIS A CA 1
ATOM 1833 C C . HIS A 1 225 ? 9.806 -29.046 4.119 1.00 66.56 225 HIS A C 1
ATOM 1835 O O . HIS A 1 225 ? 9.511 -29.902 4.945 1.00 66.56 225 HIS A O 1
ATOM 1841 N N . LEU A 1 226 ? 10.696 -28.078 4.378 1.00 64.62 226 LEU A N 1
ATOM 1842 C CA . LEU A 1 226 ? 11.435 -27.996 5.647 1.00 64.62 226 LEU A CA 1
ATOM 1843 C C . LEU A 1 226 ? 10.524 -27.834 6.878 1.00 64.62 226 LEU A C 1
ATOM 1845 O O . LEU A 1 226 ? 10.788 -28.442 7.914 1.00 64.62 226 LEU A O 1
ATOM 1849 N N . ARG A 1 227 ? 9.443 -27.046 6.769 1.00 59.12 227 ARG A N 1
ATOM 1850 C CA . ARG A 1 227 ? 8.449 -26.883 7.848 1.00 59.12 227 ARG A CA 1
ATOM 1851 C C . ARG A 1 227 ? 7.620 -28.140 8.101 1.00 59.12 227 ARG A C 1
ATOM 1853 O O . ARG A 1 227 ? 7.203 -28.350 9.229 1.00 59.12 227 ARG A O 1
ATOM 1860 N N . LEU A 1 228 ? 7.376 -28.952 7.073 1.00 58.59 228 LEU A N 1
ATOM 1861 C CA . LEU A 1 228 ? 6.635 -30.214 7.192 1.00 58.59 228 LEU A CA 1
ATOM 1862 C C . LEU A 1 228 ? 7.495 -31.355 7.758 1.00 58.59 228 LEU A C 1
ATOM 1864 O O . LEU A 1 228 ? 6.959 -32.373 8.180 1.00 58.59 228 LEU A O 1
ATOM 1868 N N . SER A 1 229 ? 8.820 -31.189 7.760 1.00 53.00 229 SER A N 1
ATOM 1869 C CA . SER A 1 229 ? 9.793 -32.169 8.260 1.00 53.00 229 SER A CA 1
ATOM 1870 C C . SER A 1 229 ? 10.314 -31.894 9.678 1.00 53.00 229 SER A C 1
ATOM 1872 O O . SER A 1 229 ? 11.180 -32.628 10.149 1.00 53.00 229 SER A O 1
ATOM 1874 N N . GLN A 1 230 ? 9.827 -30.851 10.359 1.00 42.44 230 GLN A N 1
ATOM 1875 C CA . GLN A 1 230 ? 10.106 -30.627 11.782 1.00 42.44 230 GLN A CA 1
ATOM 1876 C C . GLN A 1 230 ? 8.904 -31.121 12.609 1.00 42.44 230 GLN A C 1
ATOM 1878 O O . GLN A 1 230 ? 7.792 -30.686 12.311 1.00 42.44 230 GLN A O 1
ATOM 1883 N N . PRO A 1 231 ? 9.104 -32.053 13.565 1.00 45.41 231 PRO A N 1
ATOM 1884 C CA . PRO A 1 231 ? 8.031 -32.601 14.398 1.00 45.41 231 PRO A CA 1
ATOM 1885 C C . PRO A 1 231 ? 7.415 -31.563 15.342 1.00 45.41 231 PRO A C 1
ATOM 1887 O O . PRO A 1 231 ? 8.135 -30.620 15.748 1.00 45.41 231 PRO A O 1
#

Foldseek 3Di:
DDDPLLVVLLVVLVVLLVQLLVLVVQLVVLLVVLQVQDDLDPPDDSCVDVSNVVSQVSNVVSLLSNLVSLLCSLVSVCSNCVSVVHDNVLSVVLVPDPLSVQSNVLNVCVVPNDDDLQPLLQAFWDQFQKFWDQPPDDDGSPTGRPHGTWGGGLQLDIDDSVVSSVVSVVVCVVSCVVPHPRDCVVSCVSCVVPVVVCPRIDIDTPDDDPPSSVSSNVSSVVVVVVVVPDD

Sequence (231 aa):
MASKAEELIDKELADRLDRVAFHFQQRDSIRAELEKCIPSDPSGDPLKDSKIRELVTKINNEEIGMLYELVHLRDNAAKYFKVFQHKLSELDVIDKFKPFRIASNYVNTHKHGTRGGNRPSAKHDYTAFIHARNPEEKPSAKDKVCDVRSMINYEGELFDSVELIESLIRIWEMFLRYHTKHDLSHFVEQISNVFARRQGQTLYSARIPEGVLDDAKVNADARKHLRLSQP

Secondary structure (DSSP, 8-state):
---HHHHHHHHHHHHHHHHHHHHHHHHHHHHHHHHHHS-S-TTS-GGGSHHHHHHHHHHHHHHHHHHHHHHHHHHHHHHHHHHTT--GGGTHHHHHSHHHHHHHHHHHHHHH---GGGGGG----EEEEEEEE-TTSPP-TT-EEEEEEEEE-TTS-EEEHHHHHHHHHHHHHHHHHHH-----HHHHHHHHHHHHHHTTPEEEES---TTHHHHHHHHHHHHHHHHHT--

Radius of gyration: 19.65 Å; chains: 1; bounding box: 40×47×56 Å

pLDDT: mean 78.86, std 10.87, range [42.44, 94.12]